Protein AF-A0A352VCU9-F1 (afdb_monomer)

pLDDT: mean 83.14, std 13.39, range [41.0, 98.19]

Structure (mmCIF, N/CA/C/O backbone):
data_AF-A0A352VCU9-F1
#
_entry.id   AF-A0A352VCU9-F1
#
loop_
_atom_site.group_PDB
_atom_site.id
_atom_site.type_symbol
_atom_site.label_atom_id
_atom_site.label_alt_id
_atom_site.label_comp_id
_atom_site.label_asym_id
_atom_site.label_entity_id
_atom_site.label_seq_id
_atom_site.pdbx_PDB_ins_code
_atom_site.Cartn_x
_atom_site.Cartn_y
_atom_site.Cartn_z
_atom_site.occupancy
_atom_site.B_iso_or_equiv
_atom_site.auth_seq_id
_atom_site.auth_comp_id
_atom_site.auth_asym_id
_atom_site.auth_atom_id
_atom_site.pdbx_PDB_model_num
ATOM 1 N N . MET A 1 1 ? -8.243 -6.524 34.674 1.00 55.81 1 MET A N 1
ATOM 2 C CA . MET A 1 1 ? -7.480 -7.770 34.405 1.00 55.81 1 MET A CA 1
ATOM 3 C C . MET A 1 1 ? -7.206 -8.045 32.919 1.00 55.81 1 MET A C 1
ATOM 5 O O . MET A 1 1 ? -6.049 -8.279 32.600 1.00 55.81 1 MET A O 1
ATOM 9 N N . LYS A 1 2 ? -8.180 -7.956 31.993 1.00 66.56 2 LYS A N 1
ATOM 10 C CA . LYS A 1 2 ? -7.959 -8.242 30.549 1.00 66.56 2 LYS A CA 1
ATOM 11 C C . LYS A 1 2 ? -6.906 -7.347 29.858 1.00 66.56 2 LYS A C 1
ATOM 13 O O . LYS A 1 2 ? -6.089 -7.846 29.098 1.00 66.56 2 LYS A O 1
ATOM 18 N N . ARG A 1 3 ? -6.870 -6.044 30.174 1.00 73.12 3 ARG A N 1
ATOM 19 C CA . ARG A 1 3 ? -5.892 -5.086 29.605 1.00 73.12 3 ARG A CA 1
ATOM 20 C C . ARG A 1 3 ? -4.450 -5.338 30.070 1.00 73.12 3 ARG A C 1
ATOM 22 O O . ARG A 1 3 ? -3.524 -5.171 29.290 1.00 73.12 3 ARG A O 1
ATOM 29 N N . LEU A 1 4 ? -4.278 -5.793 31.313 1.00 78.50 4 LEU A N 1
ATOM 30 C CA . LEU A 1 4 ? -2.970 -6.128 31.885 1.00 78.50 4 LEU A CA 1
ATOM 31 C C . LEU A 1 4 ? -2.395 -7.406 31.257 1.00 78.50 4 LEU A C 1
ATOM 33 O O . LEU A 1 4 ? -1.221 -7.441 30.923 1.00 78.50 4 LEU A O 1
ATOM 37 N N . HIS A 1 5 ? -3.232 -8.421 31.020 1.00 76.31 5 HIS A N 1
ATOM 38 C CA . HIS A 1 5 ? -2.809 -9.647 30.334 1.00 76.31 5 HIS A CA 1
ATOM 39 C C . HIS A 1 5 ? -2.426 -9.378 28.878 1.00 76.31 5 HIS A C 1
ATOM 41 O O . HIS A 1 5 ? -1.406 -9.880 28.424 1.00 76.31 5 HIS A O 1
ATOM 47 N N . LEU A 1 6 ? -3.190 -8.538 28.167 1.00 80.62 6 LEU A N 1
ATOM 48 C CA . LEU A 1 6 ? -2.839 -8.129 26.806 1.00 80.62 6 LEU A CA 1
ATOM 49 C C . LEU A 1 6 ? -1.490 -7.397 26.776 1.00 80.62 6 LEU A C 1
ATOM 51 O O . LEU A 1 6 ? -0.652 -7.715 25.942 1.00 80.62 6 LEU A O 1
ATOM 55 N N . ALA A 1 7 ? -1.257 -6.471 27.710 1.00 80.38 7 ALA A N 1
ATOM 56 C CA . ALA A 1 7 ? 0.013 -5.759 27.816 1.00 80.38 7 ALA A CA 1
ATOM 57 C C . ALA A 1 7 ? 1.183 -6.703 28.143 1.00 80.38 7 ALA A C 1
ATOM 59 O O . ALA A 1 7 ? 2.231 -6.597 27.521 1.00 80.38 7 ALA A O 1
ATOM 60 N N . ILE A 1 8 ? 1.001 -7.661 29.058 1.00 81.12 8 ILE A N 1
ATOM 61 C CA . ILE A 1 8 ? 2.032 -8.647 29.416 1.00 81.12 8 ILE A CA 1
ATOM 62 C C . ILE A 1 8 ? 2.327 -9.591 28.249 1.00 81.12 8 ILE A C 1
ATOM 64 O O . ILE A 1 8 ? 3.491 -9.858 27.985 1.00 81.12 8 ILE A O 1
ATOM 68 N N . VAL A 1 9 ? 1.311 -10.059 27.519 1.00 80.75 9 VAL A N 1
ATOM 69 C CA . VAL A 1 9 ? 1.507 -10.883 26.316 1.00 80.75 9 VAL A CA 1
ATOM 70 C C . VAL A 1 9 ? 2.216 -10.081 25.230 1.00 80.75 9 VAL A C 1
ATOM 72 O O . VAL A 1 9 ? 3.138 -10.600 24.616 1.00 80.75 9 VAL A O 1
ATOM 75 N N . LEU A 1 10 ? 1.855 -8.810 25.031 1.00 79.56 10 LEU A N 1
ATOM 76 C CA . LEU A 1 10 ? 2.520 -7.936 24.066 1.00 79.56 10 LEU A CA 1
ATOM 77 C C . LEU A 1 10 ? 3.987 -7.696 24.451 1.00 79.56 10 LEU A C 1
ATOM 79 O O . LEU A 1 10 ? 4.864 -7.811 23.607 1.00 79.56 10 LEU A O 1
ATOM 83 N N . ILE A 1 11 ? 4.266 -7.427 25.730 1.00 77.62 11 ILE A N 1
ATOM 84 C CA . ILE A 1 11 ? 5.624 -7.235 26.252 1.00 77.62 11 ILE A CA 1
ATOM 85 C C . ILE A 1 11 ? 6.418 -8.540 26.163 1.00 77.62 11 ILE A C 1
ATOM 87 O O . ILE A 1 11 ? 7.560 -8.511 25.723 1.00 77.62 11 ILE A O 1
ATOM 91 N N . ALA A 1 12 ? 5.835 -9.687 26.513 1.00 68.88 12 ALA A N 1
ATOM 92 C CA . ALA A 1 12 ? 6.475 -10.998 26.403 1.00 68.88 12 ALA A CA 1
ATOM 93 C C . ALA A 1 12 ? 6.765 -11.362 24.940 1.00 68.88 12 ALA A C 1
ATOM 95 O O . ALA A 1 12 ? 7.844 -11.853 24.633 1.00 68.88 12 ALA A O 1
ATOM 96 N N . PHE A 1 13 ? 5.846 -11.055 24.025 1.00 71.94 13 PHE A N 1
ATOM 97 C CA . PHE A 1 13 ? 6.037 -11.218 22.587 1.00 71.94 13 PHE A CA 1
ATOM 98 C C . PHE A 1 13 ? 7.177 -10.316 22.096 1.00 71.94 13 PHE A C 1
ATOM 100 O O . PHE A 1 13 ? 8.149 -10.809 21.536 1.00 71.94 13 PHE A O 1
ATOM 107 N N . ILE A 1 14 ? 7.132 -9.016 22.400 1.00 67.75 14 ILE A N 1
ATOM 108 C CA . ILE A 1 14 ? 8.188 -8.055 22.046 1.00 67.75 14 ILE A CA 1
ATOM 109 C C . ILE A 1 14 ? 9.539 -8.522 22.601 1.00 67.75 14 ILE A C 1
ATOM 111 O O . ILE A 1 14 ? 10.485 -8.684 21.844 1.00 67.75 14 ILE A O 1
ATOM 115 N N . THR A 1 15 ? 9.627 -8.839 23.891 1.00 61.56 15 THR A N 1
ATOM 116 C CA . THR A 1 15 ? 10.875 -9.286 24.534 1.00 61.56 15 THR A CA 1
ATOM 117 C C . THR A 1 15 ? 11.384 -10.629 23.998 1.00 61.56 15 THR A C 1
ATOM 119 O O . THR A 1 15 ? 12.590 -10.776 23.814 1.00 61.56 15 THR A O 1
ATOM 122 N N . PHE A 1 16 ? 10.510 -11.578 23.651 1.00 63.09 16 PHE A N 1
ATOM 123 C CA . PHE A 1 16 ? 10.910 -12.836 23.009 1.00 63.09 16 PHE A CA 1
ATOM 124 C C . PHE A 1 16 ? 11.514 -12.613 21.610 1.00 63.09 16 PHE A C 1
ATOM 126 O O . PHE A 1 16 ? 12.455 -13.308 21.228 1.00 63.09 16 PHE A O 1
ATOM 133 N N . PHE A 1 17 ? 11.038 -11.608 20.864 1.00 57.84 17 PHE A N 1
ATOM 134 C CA .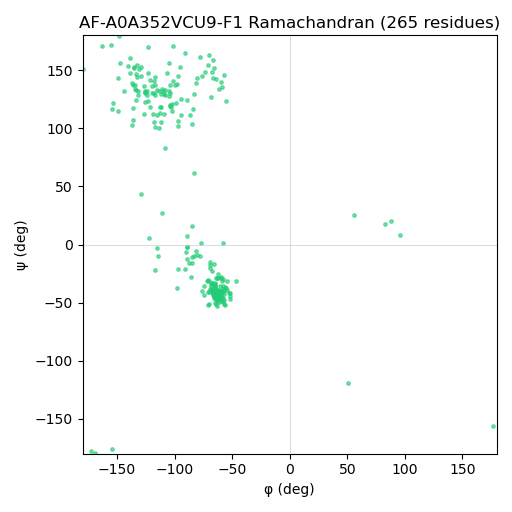 PHE A 1 17 ? 11.554 -11.275 19.530 1.00 57.84 17 PHE A CA 1
ATOM 135 C C . PHE A 1 17 ? 12.696 -10.238 19.526 1.00 57.84 17 PHE A C 1
ATOM 137 O O . PHE A 1 17 ? 13.470 -10.197 18.568 1.00 57.84 17 PHE A O 1
ATOM 144 N N . SER A 1 18 ? 12.847 -9.423 20.577 1.00 53.34 18 SER A N 1
ATOM 145 C CA . SER A 1 18 ? 13.767 -8.274 20.602 1.00 53.34 18 SER A CA 1
ATOM 146 C C . SER A 1 18 ? 15.225 -8.581 20.979 1.00 53.34 18 SER A C 1
ATOM 148 O O . SER A 1 18 ? 16.081 -7.742 20.711 1.00 53.34 18 SER A O 1
ATOM 150 N N . PHE A 1 19 ? 15.569 -9.739 21.561 1.00 53.47 19 PHE A N 1
ATOM 151 C CA . PHE A 1 19 ? 16.874 -9.894 22.244 1.00 53.47 19 PHE A CA 1
ATOM 152 C C . PHE A 1 19 ? 17.926 -10.815 21.611 1.00 53.47 19 PHE A C 1
ATOM 154 O O . PHE A 1 19 ? 18.849 -11.260 22.291 1.00 53.47 19 PHE A O 1
ATOM 161 N N . SER A 1 20 ? 17.920 -11.023 20.293 1.00 59.69 20 SER A N 1
ATOM 162 C CA . SER A 1 20 ? 19.175 -11.429 19.643 1.00 59.69 20 SER A CA 1
ATOM 163 C C . SER A 1 20 ? 19.391 -10.695 18.330 1.00 59.69 20 SER A C 1
ATOM 165 O O . SER A 1 20 ? 18.804 -11.058 17.306 1.00 59.69 20 SER A O 1
ATOM 167 N N . VAL A 1 21 ? 20.270 -9.688 18.360 1.00 63.28 21 VAL A N 1
ATOM 168 C CA . VAL A 1 21 ? 20.865 -9.125 17.145 1.00 63.28 21 VAL A CA 1
ATOM 169 C C . VAL A 1 21 ? 21.512 -10.286 16.382 1.00 63.28 21 VAL A C 1
ATOM 171 O O . VAL A 1 21 ? 22.322 -11.023 16.962 1.00 63.28 21 VAL A O 1
ATOM 174 N N . PRO A 1 22 ? 21.138 -10.517 15.116 1.00 64.25 22 PRO A N 1
ATOM 175 C CA . PRO A 1 22 ? 21.683 -11.626 14.355 1.00 64.25 22 PRO A CA 1
ATOM 176 C C . PRO A 1 22 ? 23.203 -11.468 14.215 1.00 64.25 22 PRO A C 1
ATOM 178 O O . PRO A 1 22 ? 23.717 -10.396 13.894 1.00 64.25 22 PRO A O 1
ATOM 181 N N . LYS A 1 23 ? 23.955 -12.550 14.463 1.00 68.06 23 LYS A N 1
ATOM 182 C CA . LYS A 1 23 ? 25.401 -12.574 14.181 1.00 68.06 23 LYS A CA 1
ATOM 183 C C . LYS A 1 23 ? 25.609 -12.255 12.694 1.00 68.06 23 LYS A C 1
ATOM 185 O O . LYS A 1 23 ? 24.836 -12.721 11.868 1.00 68.06 23 LYS A O 1
ATOM 190 N N . LYS A 1 24 ? 26.694 -11.562 12.327 1.00 66.81 24 LYS A N 1
ATOM 191 C CA . LYS A 1 24 ? 27.004 -11.124 10.942 1.00 66.81 24 LYS A CA 1
ATOM 192 C C . LYS A 1 24 ? 26.826 -12.203 9.853 1.00 66.81 24 LYS A C 1
ATOM 194 O O . LYS A 1 24 ? 26.483 -11.886 8.721 1.00 66.81 24 LYS A O 1
ATOM 199 N N . ASN A 1 25 ? 27.044 -13.479 10.183 1.00 75.06 25 ASN A N 1
ATOM 200 C CA . ASN A 1 25 ? 26.895 -14.601 9.246 1.00 75.06 25 ASN A CA 1
ATOM 201 C C . ASN A 1 25 ? 25.471 -15.174 9.165 1.00 75.06 25 ASN A C 1
ATOM 203 O O . ASN A 1 25 ? 25.179 -15.918 8.235 1.00 75.06 25 ASN A O 1
ATOM 207 N N . PHE A 1 26 ? 24.599 -14.865 10.124 1.00 80.00 26 PHE A N 1
ATOM 208 C CA . PHE A 1 26 ? 23.194 -15.271 10.105 1.00 80.00 26 PHE A CA 1
ATOM 209 C C . PHE A 1 26 ? 22.452 -14.577 8.960 1.00 80.00 26 PHE A C 1
ATOM 211 O O . PHE A 1 26 ? 21.736 -15.225 8.206 1.00 80.00 26 PHE A O 1
ATOM 218 N N . GLU A 1 27 ? 22.742 -13.292 8.757 1.00 82.69 27 GLU A N 1
ATOM 219 C CA . GLU A 1 27 ? 22.128 -12.469 7.716 1.00 82.69 27 GLU A CA 1
ATOM 220 C C . GLU A 1 27 ? 22.471 -12.884 6.288 1.00 82.69 27 GLU A C 1
ATOM 222 O O . GLU A 1 27 ? 21.782 -12.488 5.360 1.00 82.69 27 GLU A O 1
ATOM 227 N N . LYS A 1 28 ? 23.514 -13.685 6.071 1.00 84.81 28 LYS A N 1
ATOM 228 C CA . LYS A 1 28 ? 23.888 -14.148 4.726 1.00 84.81 28 LYS A CA 1
ATOM 229 C C . LYS A 1 28 ? 23.194 -15.448 4.316 1.00 84.81 28 LYS A C 1
ATOM 231 O O . LYS A 1 28 ? 23.258 -15.832 3.150 1.00 84.81 28 LYS A O 1
ATOM 236 N N . ARG A 1 29 ? 22.559 -16.139 5.264 1.00 88.75 29 ARG A N 1
ATOM 237 C CA . ARG A 1 29 ? 21.930 -17.441 5.026 1.00 88.75 29 ARG A CA 1
ATOM 238 C C . ARG A 1 29 ? 20.694 -17.300 4.147 1.00 88.75 29 ARG A C 1
ATOM 240 O O . ARG A 1 29 ? 20.166 -16.205 3.969 1.00 88.75 29 ARG A O 1
ATOM 247 N N . PHE A 1 30 ? 20.276 -18.427 3.589 1.00 94.12 30 PHE A N 1
ATOM 248 C CA . PHE A 1 30 ? 18.969 -18.542 2.967 1.00 94.12 30 PHE A CA 1
ATOM 249 C C . PHE A 1 30 ? 17.897 -18.459 4.054 1.00 94.12 30 PHE A C 1
ATOM 251 O O . PHE A 1 30 ? 17.981 -19.192 5.038 1.00 94.12 30 PHE A O 1
ATOM 258 N N . GLN A 1 31 ? 16.932 -17.565 3.878 1.00 94.19 31 GLN A N 1
ATOM 259 C CA . GLN A 1 31 ? 15.835 -17.355 4.814 1.00 94.19 31 GLN A CA 1
ATOM 260 C C . GLN A 1 31 ? 14.540 -17.200 4.030 1.00 94.19 31 GLN A C 1
ATOM 262 O O . GLN A 1 31 ? 14.504 -16.502 3.016 1.00 94.19 31 GLN A O 1
ATOM 267 N N . VAL A 1 32 ? 13.470 -17.805 4.531 1.00 96.44 32 VAL A N 1
ATOM 268 C CA . VAL A 1 32 ? 12.113 -17.622 4.010 1.00 96.44 32 VAL A CA 1
ATOM 269 C C . VAL A 1 32 ? 11.277 -17.048 5.131 1.00 96.44 32 VAL A C 1
ATOM 271 O O . VAL A 1 32 ? 11.314 -17.555 6.254 1.00 96.44 32 VAL A O 1
ATOM 274 N N . GLY A 1 33 ? 10.548 -15.984 4.833 1.00 95.12 33 GLY A N 1
ATOM 275 C CA . GLY A 1 33 ? 9.668 -15.337 5.777 1.00 95.12 33 GLY A CA 1
ATOM 276 C C . GLY A 1 33 ? 8.283 -15.081 5.216 1.00 95.12 33 GLY A C 1
ATOM 277 O O . GLY A 1 33 ? 8.096 -14.916 4.012 1.00 95.12 33 GLY A O 1
ATOM 278 N N . PHE A 1 34 ? 7.317 -15.066 6.121 1.00 96.88 34 PHE A N 1
ATOM 279 C CA . PHE A 1 34 ? 5.928 -14.739 5.852 1.00 96.88 34 PHE A CA 1
ATOM 280 C C . PHE A 1 34 ? 5.552 -13.489 6.638 1.00 96.88 34 PHE A C 1
ATOM 282 O O . PHE A 1 34 ? 5.936 -13.329 7.798 1.00 96.88 34 PHE A O 1
ATOM 289 N N . GLY A 1 35 ? 4.828 -12.585 6.002 1.00 94.50 35 GLY A N 1
ATOM 290 C CA . GLY A 1 35 ? 4.641 -11.237 6.490 1.00 94.50 35 GLY A CA 1
ATOM 291 C C . GLY A 1 35 ? 3.359 -10.586 6.012 1.00 94.50 35 GLY A C 1
ATOM 292 O O . GLY A 1 35 ? 2.530 -11.195 5.336 1.00 94.50 35 GLY A O 1
ATOM 293 N N . ALA A 1 36 ? 3.219 -9.321 6.378 1.00 94.56 36 ALA A N 1
ATOM 294 C CA . ALA A 1 36 ? 2.114 -8.473 5.978 1.00 94.56 36 ALA A CA 1
ATOM 295 C C . ALA A 1 36 ? 2.620 -7.073 5.623 1.00 94.56 36 ALA A C 1
ATOM 297 O O . ALA A 1 36 ? 3.583 -6.571 6.217 1.00 94.56 36 ALA A O 1
ATOM 298 N N . LEU A 1 37 ? 1.938 -6.438 4.672 1.00 93.69 37 LEU A N 1
ATOM 299 C CA . LEU A 1 37 ? 2.182 -5.054 4.284 1.00 93.69 37 LEU A CA 1
ATOM 300 C C . LEU A 1 37 ? 0.999 -4.188 4.716 1.00 93.69 37 LEU A C 1
ATOM 302 O O . LEU A 1 37 ? -0.162 -4.521 4.484 1.00 93.69 37 LEU A O 1
ATOM 306 N N . ILE A 1 38 ? 1.302 -3.043 5.318 1.00 91.38 38 ILE A N 1
ATOM 307 C CA . ILE A 1 38 ? 0.312 -2.026 5.671 1.00 91.38 38 ILE A CA 1
ATOM 308 C C . ILE A 1 38 ? 0.678 -0.756 4.916 1.00 91.38 38 ILE A C 1
ATOM 310 O O . ILE A 1 38 ? 1.713 -0.155 5.186 1.00 91.38 38 ILE A O 1
ATOM 314 N N . SER A 1 39 ? -0.146 -0.354 3.955 1.00 89.50 39 SER A N 1
ATOM 315 C CA . SER A 1 39 ? 0.097 0.830 3.127 1.00 89.50 39 SER A CA 1
ATOM 316 C C . SER A 1 39 ? -0.536 2.095 3.729 1.00 89.50 39 SER A C 1
ATOM 318 O O . SER A 1 39 ? -1.399 2.027 4.605 1.00 89.50 39 SER A O 1
ATOM 320 N N . THR A 1 40 ? -0.137 3.277 3.254 1.00 84.31 40 THR A N 1
ATOM 321 C CA . THR A 1 40 ? -0.719 4.561 3.682 1.00 84.31 40 THR A CA 1
ATOM 322 C C . THR A 1 40 ? -2.228 4.614 3.446 1.00 84.31 40 THR A C 1
ATOM 324 O O . THR A 1 40 ? -2.927 5.036 4.364 1.00 84.31 40 THR A O 1
ATOM 327 N N . PRO A 1 41 ? -2.766 4.139 2.298 1.00 80.19 41 PRO A N 1
ATOM 328 C CA . PRO A 1 41 ? -4.209 3.998 2.115 1.00 80.19 41 PRO A CA 1
ATOM 329 C C . PRO A 1 41 ? -4.891 3.210 3.240 1.00 80.19 41 PRO A C 1
ATOM 331 O O . PRO A 1 41 ? -5.919 3.649 3.744 1.00 80.19 41 PRO A O 1
ATOM 334 N N . ASN A 1 42 ? -4.289 2.115 3.722 1.00 83.44 42 ASN A N 1
ATOM 335 C CA . ASN A 1 42 ? -4.845 1.356 4.849 1.00 83.44 42 ASN A CA 1
ATOM 336 C C . ASN A 1 42 ? -4.868 2.168 6.141 1.00 83.44 42 ASN A C 1
ATOM 338 O O . ASN A 1 42 ? -5.850 2.121 6.876 1.00 83.44 42 ASN A O 1
ATOM 342 N N . ILE A 1 43 ? -3.795 2.911 6.421 1.00 82.69 43 ILE A N 1
ATOM 343 C CA . ILE A 1 43 ? -3.688 3.745 7.625 1.00 82.69 43 ILE A CA 1
ATOM 344 C C . ILE A 1 43 ? -4.713 4.885 7.572 1.00 82.69 43 ILE A C 1
ATOM 346 O O . ILE A 1 43 ? -5.415 5.126 8.554 1.00 82.69 43 ILE A O 1
ATOM 350 N N . PHE A 1 44 ? -4.850 5.548 6.421 1.00 82.75 44 PHE A N 1
ATOM 351 C CA . PHE A 1 44 ? -5.848 6.597 6.220 1.00 82.75 44 PHE A CA 1
ATOM 352 C C . PHE A 1 44 ? -7.276 6.060 6.324 1.00 82.75 44 PHE A C 1
ATOM 354 O O . PHE A 1 44 ? -8.097 6.654 7.021 1.00 82.75 44 PHE A O 1
ATOM 361 N N . ASN A 1 45 ? -7.569 4.911 5.712 1.00 81.06 45 ASN A N 1
ATOM 362 C CA . ASN A 1 45 ? -8.894 4.298 5.790 1.00 81.06 45 ASN A CA 1
ATOM 363 C C . ASN A 1 45 ? -9.220 3.834 7.209 1.00 81.06 45 ASN A C 1
ATOM 365 O O . ASN A 1 45 ? -10.342 4.025 7.671 1.00 81.06 45 ASN A O 1
ATOM 369 N N . LEU A 1 46 ? -8.243 3.306 7.947 1.00 84.38 46 LEU A N 1
ATOM 370 C CA . LEU A 1 46 ? -8.412 2.983 9.360 1.00 84.38 46 LEU A CA 1
ATOM 371 C C . LEU A 1 46 ? -8.744 4.238 10.188 1.00 84.38 46 LEU A C 1
ATOM 373 O O . LEU A 1 46 ? -9.687 4.218 10.978 1.00 84.38 46 LEU A O 1
ATOM 377 N N . ALA A 1 47 ? -8.026 5.346 9.976 1.00 85.00 47 ALA A N 1
ATOM 378 C CA . ALA A 1 47 ? -8.300 6.615 10.652 1.00 85.00 47 ALA A CA 1
ATOM 379 C C . ALA A 1 47 ? -9.696 7.172 10.313 1.00 85.00 47 ALA A C 1
ATOM 381 O O . ALA A 1 47 ? -10.424 7.608 11.208 1.00 85.00 47 ALA A O 1
ATOM 382 N N . ASN A 1 48 ? -10.101 7.110 9.043 1.00 83.62 48 ASN A N 1
ATOM 383 C CA . ASN A 1 48 ? -11.435 7.520 8.605 1.00 83.62 48 ASN A CA 1
ATOM 384 C C . ASN A 1 48 ? -12.528 6.634 9.218 1.00 83.62 48 ASN A C 1
ATOM 386 O O . ASN A 1 48 ? -13.532 7.150 9.701 1.00 83.62 48 ASN A O 1
ATOM 390 N N . ASN A 1 49 ? -12.310 5.321 9.308 1.00 84.69 49 ASN A N 1
ATOM 391 C CA . ASN A 1 49 ? -13.240 4.408 9.970 1.00 84.69 49 ASN A CA 1
ATOM 392 C C . ASN A 1 49 ? -13.399 4.712 11.467 1.00 84.69 49 ASN A C 1
ATOM 394 O O . ASN A 1 49 ? -14.520 4.682 11.973 1.00 84.69 49 ASN A O 1
ATOM 398 N N . PHE A 1 50 ? -12.323 5.074 12.175 1.00 86.25 50 PHE A N 1
ATOM 399 C CA . PHE A 1 50 ? -12.422 5.516 13.572 1.00 86.25 50 PHE A CA 1
ATOM 400 C C . PHE A 1 50 ? -13.231 6.807 13.726 1.00 86.25 50 PHE A C 1
ATOM 402 O O . PHE A 1 50 ? -14.059 6.910 14.631 1.00 86.25 50 PHE A O 1
ATOM 409 N N . ARG A 1 51 ? -13.037 7.781 12.829 1.00 85.38 51 ARG A N 1
ATOM 410 C CA . ARG A 1 51 ? -13.834 9.018 12.814 1.00 85.38 51 ARG A CA 1
ATOM 411 C C . ARG A 1 51 ? -15.309 8.729 12.534 1.00 85.38 51 ARG A C 1
ATOM 413 O O . ARG A 1 51 ? -16.173 9.314 13.185 1.00 85.38 51 ARG A O 1
ATOM 420 N N . MET A 1 52 ? -15.591 7.796 11.622 1.00 83.38 52 MET A N 1
ATOM 421 C CA . MET A 1 52 ? -16.951 7.392 11.268 1.00 83.38 52 MET A CA 1
ATOM 422 C C . MET A 1 52 ? -17.648 6.692 12.438 1.00 83.38 52 MET A C 1
ATOM 424 O O . MET A 1 52 ? -18.797 7.002 12.741 1.00 83.38 52 MET A O 1
ATOM 428 N N . ALA A 1 53 ? -16.932 5.811 13.142 1.00 86.62 53 ALA A N 1
ATOM 429 C CA . ALA A 1 53 ? -17.418 5.191 14.370 1.00 86.62 53 ALA A CA 1
ATOM 430 C C . ALA A 1 53 ? -17.741 6.241 15.443 1.00 86.62 53 ALA A C 1
ATOM 432 O O . ALA A 1 53 ? -18.821 6.201 16.023 1.00 86.62 53 ALA A O 1
ATOM 433 N N . GLY A 1 54 ? -16.861 7.232 15.633 1.00 84.94 54 GLY A N 1
ATOM 434 C CA . GLY A 1 54 ? -17.112 8.341 16.554 1.00 84.94 54 GLY A CA 1
ATOM 435 C C . GLY A 1 54 ? -18.360 9.156 16.193 1.00 84.94 54 GLY A C 1
ATOM 436 O O . GLY A 1 54 ? -19.136 9.496 17.078 1.00 84.94 54 GLY A O 1
ATOM 437 N N . ALA A 1 55 ? -18.594 9.429 14.905 1.00 83.88 55 ALA A N 1
ATOM 438 C CA . ALA A 1 55 ? -19.791 10.145 14.456 1.00 83.88 55 ALA A CA 1
ATOM 439 C C . ALA A 1 55 ? -21.084 9.347 14.714 1.00 83.88 55 ALA A C 1
ATOM 441 O O . ALA A 1 55 ? -22.095 9.914 15.131 1.00 83.88 55 ALA A O 1
ATOM 442 N N . VAL A 1 56 ? -21.048 8.024 14.522 1.00 85.69 56 VAL A N 1
ATOM 443 C CA . VAL A 1 56 ? -22.173 7.128 14.838 1.00 85.69 56 VAL A CA 1
ATOM 444 C C . VAL A 1 56 ? -22.414 7.025 16.344 1.00 85.69 56 VAL A C 1
ATOM 446 O O . VAL A 1 56 ? -23.565 7.005 16.781 1.00 85.69 56 VAL A O 1
ATOM 449 N N . ASP A 1 57 ? -21.366 6.996 17.163 1.00 85.81 57 ASP A N 1
ATOM 450 C CA . ASP A 1 57 ? -21.522 7.023 18.618 1.00 85.81 57 ASP A CA 1
ATOM 451 C C . ASP A 1 57 ? -22.162 8.345 19.078 1.00 85.81 57 ASP A C 1
ATOM 453 O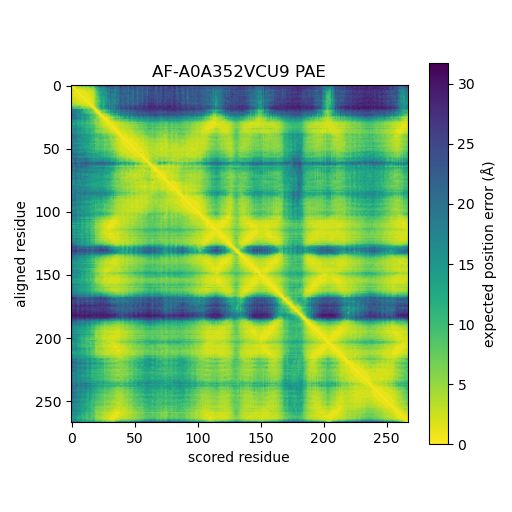 O . ASP A 1 57 ? -23.109 8.315 19.864 1.00 85.81 57 ASP A O 1
ATOM 457 N N . SER A 1 58 ? -21.748 9.491 18.516 1.00 83.44 58 SER A N 1
ATOM 458 C CA . SER A 1 58 ? -22.384 10.795 18.770 1.00 83.44 58 SER A CA 1
ATOM 459 C C . SER A 1 58 ? -23.860 10.827 18.358 1.00 83.44 58 SER A C 1
ATOM 461 O O . SER A 1 58 ? -24.687 11.437 19.038 1.00 83.44 58 SER A O 1
ATOM 463 N N . LEU A 1 59 ? -24.231 10.150 17.274 1.00 82.94 59 LEU A N 1
ATOM 464 C CA . LEU A 1 59 ? -25.631 10.014 16.875 1.00 82.94 59 LEU A CA 1
ATOM 465 C C . LEU A 1 59 ? -26.445 9.242 17.927 1.00 82.94 59 LEU A C 1
ATOM 467 O O . LEU A 1 59 ? -27.538 9.665 18.300 1.00 82.94 59 LEU A O 1
ATOM 471 N N . ASN A 1 60 ? -25.890 8.154 18.468 1.00 81.38 60 ASN A N 1
ATOM 472 C CA . ASN A 1 60 ? -26.542 7.353 19.508 1.00 81.38 60 ASN A CA 1
ATOM 473 C C . ASN A 1 60 ? -26.645 8.080 20.863 1.00 81.38 60 ASN A C 1
ATOM 475 O O . ASN A 1 60 ? -27.472 7.702 21.691 1.00 81.38 60 ASN A O 1
ATOM 479 N N . THR A 1 61 ? -25.861 9.141 21.091 1.00 83.38 61 THR A N 1
ATOM 480 C CA . THR A 1 61 ? -26.001 10.024 22.263 1.00 83.38 61 THR A CA 1
ATOM 481 C C . THR A 1 61 ? -26.969 11.193 22.039 1.00 83.38 61 THR A C 1
ATOM 483 O O . THR A 1 61 ? -27.076 12.060 22.901 1.00 83.38 61 THR A O 1
ATOM 486 N N . GLY A 1 62 ? -27.684 11.229 20.907 1.00 73.12 62 GLY A N 1
ATOM 487 C CA . GLY A 1 62 ? -28.689 12.255 20.599 1.00 73.12 62 GLY A CA 1
ATOM 488 C C . GLY A 1 62 ? -28.116 13.555 20.027 1.00 73.12 62 GLY A C 1
ATOM 489 O O . GLY A 1 62 ? -28.789 14.584 20.042 1.00 73.12 62 GLY A O 1
ATOM 490 N N . THR A 1 63 ? -26.878 13.531 19.534 1.00 78.75 63 THR A N 1
ATOM 491 C CA . THR A 1 63 ? -26.206 14.722 18.999 1.00 78.75 63 THR A CA 1
ATOM 492 C C . THR A 1 63 ? -26.648 14.996 17.552 1.00 78.75 63 THR A C 1
ATOM 494 O O . THR A 1 63 ? -26.785 14.064 16.760 1.00 78.75 63 THR A O 1
ATOM 497 N N . SER A 1 64 ? -26.871 16.264 17.182 1.00 84.81 64 SER A N 1
ATOM 498 C CA . SER A 1 64 ? -27.176 16.659 15.798 1.00 84.81 64 SER A CA 1
ATOM 499 C C . SER A 1 64 ? -25.919 16.693 14.920 1.00 84.81 64 SER A C 1
ATOM 501 O O . SER A 1 64 ? -24.799 16.798 15.422 1.00 84.81 64 SER A O 1
ATOM 503 N N . TYR A 1 65 ? -26.106 16.655 13.596 1.00 84.75 65 TYR A N 1
ATOM 504 C CA . TYR A 1 65 ? -25.011 16.752 12.623 1.00 84.75 65 TYR A CA 1
ATOM 505 C C . TYR A 1 65 ? -24.152 18.012 12.821 1.00 84.75 65 TYR A C 1
ATOM 507 O O . TYR A 1 65 ? -22.928 17.962 12.705 1.00 84.75 65 TYR A O 1
ATOM 515 N N . ASP A 1 66 ? -24.773 19.136 13.185 1.00 86.50 66 ASP A N 1
ATOM 516 C CA . ASP A 1 66 ? -24.077 20.411 13.386 1.00 86.50 66 ASP A CA 1
ATOM 517 C C . ASP A 1 66 ? -23.042 20.364 14.510 1.00 86.50 66 ASP A C 1
ATOM 519 O O . ASP A 1 66 ? -22.050 21.091 14.455 1.00 86.50 66 ASP A O 1
ATOM 523 N N . ASN A 1 67 ? -23.223 19.456 15.464 1.00 85.00 67 ASN A N 1
ATOM 524 C CA . ASN A 1 67 ? -22.338 19.277 16.607 1.00 85.00 67 ASN A CA 1
ATOM 525 C C . ASN A 1 67 ? -21.190 18.289 16.335 1.00 85.00 67 ASN A C 1
ATOM 527 O O . ASN A 1 67 ? -20.358 18.074 17.215 1.00 85.00 67 ASN A O 1
ATOM 531 N N . LEU A 1 68 ? -21.132 17.679 15.144 1.00 85.25 68 LEU A N 1
ATOM 532 C CA . LEU A 1 68 ? -19.983 16.875 14.732 1.00 85.25 68 LEU A CA 1
ATOM 533 C C . LEU A 1 68 ? -18.745 17.755 14.538 1.00 85.25 68 LEU A C 1
ATOM 535 O O . LEU A 1 68 ? -18.841 18.907 14.098 1.00 85.25 68 LEU A O 1
ATOM 539 N N . THR A 1 69 ? -17.569 17.192 14.808 1.00 86.62 69 THR A N 1
ATOM 540 C CA . THR A 1 69 ? -16.304 17.889 14.556 1.00 86.62 69 THR A CA 1
ATOM 541 C C . THR A 1 69 ? -16.079 18.083 13.055 1.00 86.62 69 THR A C 1
ATOM 543 O O . THR A 1 69 ? -16.637 17.364 12.218 1.00 86.62 69 THR A O 1
ATOM 546 N N . THR A 1 70 ? -15.230 19.044 12.690 1.00 87.00 70 THR A N 1
ATOM 547 C CA . THR A 1 70 ? -14.871 19.316 11.289 1.00 87.00 70 THR A CA 1
ATOM 548 C C . THR A 1 70 ? -14.354 18.061 10.582 1.00 87.00 70 THR A C 1
ATOM 550 O O . THR A 1 70 ? -14.707 17.795 9.436 1.00 87.00 70 THR A O 1
ATOM 553 N N . GLU A 1 71 ? -13.573 17.236 11.279 1.00 82.31 71 GLU A N 1
ATOM 554 C CA . GLU A 1 71 ? -13.001 15.997 10.749 1.00 82.31 71 GLU A CA 1
ATOM 555 C C . GLU A 1 71 ? -14.056 14.912 10.518 1.00 82.31 71 GLU A C 1
ATOM 557 O O . GLU A 1 71 ? -13.900 14.098 9.611 1.00 82.31 71 GLU A O 1
ATOM 562 N N . GLN A 1 72 ? -15.120 14.884 11.325 1.00 82.00 72 GLN A N 1
ATOM 563 C CA . GLN A 1 72 ? -16.244 13.962 11.148 1.00 82.00 72 GLN A CA 1
ATOM 564 C C . GLN A 1 72 ? -17.125 14.393 9.971 1.00 82.00 72 GLN A C 1
ATOM 566 O O . GLN A 1 72 ? -17.479 13.564 9.137 1.00 82.00 72 GLN A O 1
ATOM 571 N N . LYS A 1 73 ? -17.410 15.694 9.850 1.00 83.38 73 LYS A N 1
ATOM 572 C CA . LYS A 1 73 ? -18.155 16.258 8.710 1.00 83.38 73 LYS A CA 1
ATOM 573 C C . LYS A 1 73 ? -17.412 16.091 7.382 1.00 83.38 73 LYS A C 1
ATOM 575 O O . LYS A 1 73 ? -18.040 15.957 6.339 1.00 83.38 73 LYS A O 1
ATOM 580 N N . ALA A 1 74 ? -16.078 16.054 7.409 1.00 81.00 74 ALA A N 1
ATOM 581 C CA . ALA A 1 74 ? -15.262 15.835 6.215 1.00 81.00 74 ALA A CA 1
ATOM 582 C C . ALA A 1 74 ? -15.403 14.424 5.614 1.00 81.00 74 ALA A C 1
ATOM 584 O O . ALA A 1 74 ? -15.105 14.236 4.438 1.00 81.00 74 ALA A O 1
ATOM 585 N N . ILE A 1 75 ? -15.831 13.432 6.402 1.00 77.19 75 ILE A N 1
ATOM 586 C CA . ILE A 1 75 ? -15.943 12.030 5.960 1.00 77.19 75 ILE A CA 1
ATOM 587 C C . ILE A 1 75 ? -17.383 11.508 5.917 1.00 77.19 75 ILE A C 1
ATOM 589 O O . ILE A 1 75 ? -17.616 10.403 5.435 1.00 77.19 75 ILE A O 1
ATOM 593 N N . MET A 1 76 ? -18.340 12.262 6.455 1.00 81.62 76 MET A N 1
ATOM 594 C CA . MET A 1 76 ? -19.742 11.874 6.529 1.00 81.62 76 MET A CA 1
ATOM 595 C C . MET A 1 76 ? -20.603 13.064 6.136 1.00 81.62 76 MET A C 1
ATOM 597 O O . MET A 1 76 ? -20.599 14.083 6.820 1.00 81.62 76 MET A O 1
ATOM 601 N N . SER A 1 77 ? -21.355 12.921 5.045 1.00 84.00 77 SER A N 1
ATOM 602 C CA . SER A 1 77 ? -22.293 13.955 4.619 1.00 84.00 77 SER A CA 1
ATOM 603 C C . SER A 1 77 ? -23.489 14.037 5.572 1.00 84.00 77 SER A C 1
ATOM 605 O O . SER A 1 77 ? -23.878 13.040 6.187 1.00 84.00 77 SER A O 1
ATOM 607 N N . GLU A 1 78 ? -24.139 15.200 5.643 1.00 84.62 78 GLU A N 1
ATOM 608 C CA . GLU A 1 78 ? -25.386 15.361 6.407 1.00 84.62 78 GLU A CA 1
ATOM 609 C C . GLU A 1 78 ? -26.461 14.365 5.943 1.00 84.62 78 GLU A C 1
ATOM 611 O O . GLU A 1 78 ? -27.217 13.816 6.747 1.00 84.62 78 GLU A O 1
ATOM 616 N N . SER A 1 79 ? -26.506 14.090 4.637 1.00 84.44 79 SER A N 1
ATOM 617 C CA . SER A 1 79 ? -27.456 13.141 4.061 1.00 84.44 79 SER A CA 1
ATOM 618 C C . SER A 1 79 ? -27.220 11.714 4.560 1.00 84.44 79 SER A C 1
ATOM 620 O O . SER A 1 79 ? -28.175 11.019 4.906 1.00 84.44 79 SER A O 1
ATOM 622 N N . ASP A 1 80 ? -25.960 11.287 4.659 1.00 83.06 80 ASP A N 1
ATOM 623 C CA . ASP A 1 80 ? -25.614 9.946 5.129 1.00 83.06 80 ASP A CA 1
ATOM 624 C C . ASP A 1 80 ? -25.790 9.835 6.640 1.00 83.06 80 ASP A C 1
ATOM 626 O O . ASP A 1 80 ? -26.308 8.828 7.121 1.00 83.06 80 ASP A O 1
ATOM 630 N N . PHE A 1 81 ? -25.485 10.905 7.379 1.00 84.25 81 PHE A N 1
ATOM 631 C CA . PHE A 1 81 ? -25.778 11.001 8.806 1.00 84.25 81 PHE A CA 1
ATOM 632 C C . PHE A 1 81 ? -27.276 10.798 9.089 1.00 84.25 81 PHE A C 1
ATOM 634 O O . PHE A 1 81 ? -27.646 9.965 9.917 1.00 84.25 81 PHE A O 1
ATOM 641 N N . LYS A 1 82 ? -28.159 11.483 8.348 1.00 84.75 82 LYS A N 1
ATOM 642 C CA . LYS A 1 82 ? -29.620 11.326 8.482 1.00 84.75 82 LYS A CA 1
ATOM 643 C C . LYS A 1 82 ? -30.106 9.929 8.089 1.00 84.75 82 LYS A C 1
ATOM 645 O O . LYS A 1 82 ? -30.996 9.390 8.742 1.00 84.75 82 LYS A O 1
ATOM 650 N N . LYS A 1 83 ? -29.524 9.306 7.056 1.00 85.19 83 LYS A N 1
ATOM 651 C CA . LYS A 1 83 ? -29.846 7.909 6.701 1.00 85.19 83 LYS A CA 1
ATOM 652 C C . LYS A 1 83 ? -29.494 6.958 7.843 1.00 85.19 83 LYS A C 1
ATOM 654 O O . LYS A 1 83 ? -30.307 6.103 8.179 1.00 85.19 83 LYS A O 1
ATOM 659 N N . LEU A 1 84 ? -28.321 7.129 8.457 1.00 84.62 84 LEU A N 1
ATOM 660 C CA . LEU A 1 84 ? -27.885 6.323 9.599 1.00 84.62 84 LEU A CA 1
ATOM 661 C C . LEU A 1 84 ? -28.768 6.544 10.835 1.00 84.62 84 LEU A C 1
ATOM 663 O O . LEU A 1 84 ? -29.013 5.591 11.574 1.00 84.62 84 LEU A O 1
ATOM 667 N N . GLN A 1 85 ? -29.296 7.758 11.023 1.00 84.38 85 GLN A N 1
ATOM 668 C CA . GLN A 1 85 ? -30.197 8.096 12.131 1.00 84.38 85 GLN A CA 1
ATOM 669 C C . GLN A 1 85 ? -31.462 7.239 12.163 1.00 84.38 85 GLN A C 1
ATOM 671 O O . GLN A 1 85 ? -31.928 6.868 13.236 1.00 84.38 85 GLN A O 1
ATOM 676 N N . ASN A 1 86 ? -31.987 6.890 10.990 1.00 84.50 86 ASN A N 1
ATOM 677 C CA . ASN A 1 86 ? -33.201 6.086 10.861 1.00 84.50 86 ASN A CA 1
ATOM 678 C C . ASN A 1 86 ? -32.953 4.576 11.028 1.00 84.50 86 ASN A C 1
ATOM 680 O O . ASN A 1 86 ? -33.902 3.793 11.014 1.00 84.50 86 ASN A O 1
ATOM 684 N N . LEU A 1 87 ? -31.695 4.145 11.161 1.00 86.56 87 LEU A N 1
ATOM 685 C CA . LEU A 1 87 ? -31.328 2.740 11.332 1.00 86.56 87 LEU A CA 1
ATOM 686 C C . LEU A 1 87 ? -31.159 2.387 12.809 1.00 86.56 87 LEU A C 1
ATOM 688 O O . LEU A 1 87 ? -30.761 3.215 13.624 1.00 86.56 87 LEU A O 1
ATOM 692 N N . SER A 1 88 ? -31.382 1.117 13.152 1.00 87.38 88 SER A N 1
ATOM 693 C CA . SER A 1 88 ? -31.050 0.632 14.493 1.00 87.38 88 SER A CA 1
ATOM 694 C C . SER A 1 88 ? -29.534 0.658 14.726 1.00 87.38 88 SER A C 1
ATOM 696 O O . SER A 1 88 ? -28.740 0.470 13.799 1.00 87.38 88 SER A O 1
ATOM 698 N N . THR A 1 89 ? -29.110 0.805 15.984 1.00 87.00 89 THR A N 1
ATOM 699 C CA . THR A 1 89 ? -27.688 0.812 16.370 1.00 87.00 89 THR A CA 1
ATOM 700 C C . THR A 1 89 ? -26.931 -0.432 15.882 1.00 87.00 89 THR A C 1
ATOM 702 O O . THR A 1 89 ? -25.743 -0.360 15.571 1.00 87.00 89 THR A O 1
ATOM 705 N N . ALA A 1 90 ? -27.604 -1.584 15.780 1.00 86.62 90 ALA A N 1
ATOM 706 C CA . ALA A 1 90 ? -27.005 -2.807 15.246 1.00 86.62 90 ALA A CA 1
ATOM 707 C C . ALA A 1 90 ? -26.659 -2.672 13.754 1.00 86.62 90 ALA A C 1
ATOM 709 O O . ALA A 1 90 ? -25.551 -3.027 13.353 1.00 86.62 90 ALA A O 1
ATOM 710 N N . TYR A 1 91 ? -27.561 -2.102 12.949 1.00 86.00 91 TYR A N 1
ATOM 711 C CA . TYR A 1 91 ? -27.307 -1.845 11.530 1.00 86.00 91 TYR A CA 1
ATOM 712 C C . TYR A 1 91 ? -26.231 -0.781 11.322 1.00 86.00 91 TYR A C 1
ATOM 714 O O . TYR A 1 91 ? -25.360 -0.962 10.477 1.00 86.00 91 TYR A O 1
ATOM 722 N N . GLN A 1 92 ? -26.223 0.283 12.129 1.00 86.00 92 GLN A N 1
ATOM 723 C CA . GLN A 1 92 ? -25.173 1.306 12.070 1.00 86.00 92 GLN A CA 1
ATOM 724 C C . GLN A 1 92 ? -23.779 0.699 12.303 1.00 86.00 92 GLN A C 1
ATOM 726 O O . GLN A 1 92 ? -22.850 0.938 11.532 1.00 86.00 92 GLN A O 1
ATOM 731 N N . LYS A 1 93 ? -23.641 -0.155 13.328 1.00 85.62 93 LYS A N 1
ATOM 732 C CA . LYS A 1 93 ? -22.389 -0.876 13.609 1.00 85.62 93 LYS A CA 1
ATOM 733 C C . LYS A 1 93 ? -22.019 -1.844 12.490 1.00 85.62 93 LYS A C 1
ATOM 735 O O . LYS A 1 93 ? -20.850 -1.909 12.116 1.00 85.62 93 LYS A O 1
ATOM 740 N N . ALA A 1 94 ? -22.995 -2.566 11.942 1.00 84.56 94 ALA A N 1
ATOM 741 C CA . ALA A 1 94 ? -22.767 -3.468 10.818 1.00 84.56 94 ALA A CA 1
ATOM 742 C C . ALA A 1 94 ? -22.238 -2.721 9.582 1.00 84.56 94 ALA A C 1
ATOM 744 O O . ALA A 1 94 ? -21.308 -3.207 8.948 1.00 84.56 94 ALA A O 1
ATOM 745 N N . ILE A 1 95 ? -22.757 -1.524 9.286 1.00 83.31 95 ILE A N 1
ATOM 746 C CA . ILE A 1 95 ? -22.285 -0.679 8.177 1.00 83.31 95 ILE A CA 1
ATOM 747 C C . ILE A 1 95 ? -20.832 -0.242 8.390 1.00 83.31 95 ILE A C 1
ATOM 749 O O . ILE A 1 95 ? -20.028 -0.346 7.467 1.00 83.31 95 ILE A O 1
ATOM 753 N N . ILE A 1 96 ? -20.458 0.193 9.600 1.00 83.56 96 ILE A N 1
ATOM 754 C CA . ILE A 1 96 ? -19.064 0.567 9.898 1.00 83.56 96 ILE A CA 1
ATOM 755 C C . ILE A 1 96 ? -18.131 -0.633 9.722 1.00 83.56 96 ILE A C 1
ATOM 757 O O . ILE A 1 96 ? -17.087 -0.517 9.084 1.00 83.56 96 ILE A O 1
ATOM 761 N N . ILE A 1 97 ? -18.507 -1.792 10.269 1.00 83.50 97 ILE A N 1
ATOM 762 C CA . ILE A 1 97 ? -17.716 -3.021 10.150 1.00 83.50 97 ILE A CA 1
ATOM 763 C C . ILE A 1 97 ? -17.575 -3.419 8.678 1.00 83.50 97 ILE A C 1
ATOM 765 O O . ILE A 1 97 ? -16.469 -3.715 8.231 1.00 83.50 97 ILE A O 1
ATOM 769 N N . ALA A 1 98 ? -18.665 -3.370 7.911 1.00 81.62 98 ALA A N 1
ATOM 770 C CA . ALA A 1 98 ? -18.636 -3.630 6.479 1.00 81.62 98 ALA A CA 1
ATOM 771 C C . ALA A 1 98 ? -17.698 -2.659 5.751 1.00 81.62 98 ALA A C 1
ATOM 773 O O . ALA A 1 98 ? -16.910 -3.107 4.929 1.00 81.62 98 ALA A O 1
ATOM 774 N N . ASN A 1 99 ? -17.703 -1.368 6.096 1.00 80.62 99 ASN A N 1
ATOM 775 C CA . ASN A 1 99 ? -16.803 -0.381 5.497 1.00 80.62 99 ASN A CA 1
ATOM 776 C C . ASN A 1 99 ? -15.323 -0.638 5.827 1.00 80.62 99 ASN A C 1
ATOM 778 O O . ASN A 1 99 ? -14.457 -0.441 4.977 1.00 80.62 99 ASN A O 1
ATOM 782 N N . ILE A 1 100 ? -15.026 -1.114 7.042 1.00 81.81 100 ILE A N 1
ATOM 783 C CA . ILE A 1 100 ? -13.673 -1.539 7.429 1.00 81.81 100 ILE A CA 1
ATOM 784 C C . ILE A 1 100 ? -13.216 -2.705 6.551 1.00 81.81 100 ILE A C 1
ATOM 786 O O . ILE A 1 100 ? -12.128 -2.646 5.983 1.00 81.81 100 ILE A O 1
ATOM 790 N N . PHE A 1 101 ? -14.047 -3.740 6.406 1.00 82.19 101 PHE A N 1
ATOM 791 C CA . PHE A 1 101 ? -13.703 -4.903 5.585 1.00 82.19 101 PHE A CA 1
ATOM 792 C C . PHE A 1 101 ? -13.645 -4.589 4.089 1.00 82.19 101 PHE A C 1
ATOM 794 O O . PHE A 1 101 ? -12.807 -5.128 3.376 1.00 82.19 101 PHE A O 1
ATOM 801 N N . ALA A 1 102 ? -14.516 -3.705 3.615 1.00 76.00 102 ALA A N 1
ATOM 802 C CA . ALA A 1 102 ? -14.587 -3.284 2.227 1.00 76.00 102 ALA A CA 1
ATOM 803 C C . ALA A 1 102 ? -13.378 -2.426 1.828 1.00 76.00 102 ALA A C 1
ATOM 805 O O . ALA A 1 102 ? -12.722 -2.710 0.828 1.00 76.00 102 ALA A O 1
ATOM 806 N N . GLY A 1 103 ? -13.077 -1.393 2.620 1.00 74.31 103 GLY A N 1
ATOM 807 C CA . GLY A 1 103 ? -12.162 -0.317 2.241 1.00 74.31 103 GLY A CA 1
ATOM 808 C C . GLY A 1 103 ? -10.686 -0.543 2.574 1.00 74.31 103 GLY A C 1
ATOM 809 O O . GLY A 1 103 ? -9.869 0.327 2.277 1.00 74.31 103 GLY A O 1
ATOM 810 N N . MET A 1 104 ? -10.310 -1.653 3.212 1.00 83.25 104 MET A N 1
ATOM 811 C CA . MET A 1 104 ? -8.910 -1.943 3.546 1.00 83.25 104 MET A CA 1
ATOM 812 C C . MET A 1 104 ? -8.264 -2.885 2.521 1.00 83.25 104 MET A C 1
ATOM 814 O O . MET A 1 104 ? -8.868 -3.864 2.092 1.00 83.25 104 MET A O 1
ATOM 818 N N . GLU A 1 105 ? -7.013 -2.606 2.145 1.00 85.88 105 GLU A N 1
ATOM 819 C CA . GLU A 1 105 ? -6.177 -3.509 1.345 1.00 85.88 105 GLU A CA 1
ATOM 820 C C . GLU A 1 105 ? -5.502 -4.522 2.284 1.00 85.88 105 GLU A C 1
ATOM 822 O O . GLU A 1 105 ? -4.696 -4.164 3.142 1.00 85.88 105 GLU A O 1
ATOM 827 N N . TYR A 1 106 ? -5.804 -5.803 2.129 1.00 88.69 106 TYR A N 1
ATOM 828 C CA . TYR A 1 106 ? -5.187 -6.889 2.882 1.00 88.69 106 TYR A CA 1
ATOM 829 C C . TYR A 1 106 ? -4.029 -7.457 2.079 1.00 88.69 106 TYR A C 1
ATOM 831 O O . TYR A 1 106 ? -4.253 -8.072 1.042 1.00 88.69 106 TYR A O 1
ATOM 839 N N . SER A 1 107 ? -2.799 -7.251 2.546 1.00 92.88 107 SER A N 1
ATOM 840 C CA . SER A 1 107 ? -1.603 -7.668 1.819 1.00 92.88 107 SER A CA 1
ATOM 841 C C . SER A 1 107 ? -0.760 -8.636 2.641 1.00 92.88 107 SER A C 1
ATOM 843 O O . SER A 1 107 ? -0.291 -8.298 3.732 1.00 92.88 107 SER A O 1
ATOM 845 N N . LEU A 1 108 ? -0.591 -9.847 2.113 1.00 95.81 108 LEU A N 1
ATOM 846 C CA . LEU A 1 108 ? 0.287 -10.887 2.638 1.00 95.81 108 LEU A CA 1
ATOM 847 C C . LEU A 1 108 ? 1.563 -10.930 1.806 1.00 95.81 108 LEU A C 1
ATOM 849 O O . LEU A 1 108 ? 1.515 -10.826 0.585 1.00 95.81 108 LEU A O 1
ATOM 853 N N . GLN A 1 109 ? 2.697 -11.126 2.463 1.00 96.62 109 GLN A N 1
ATOM 854 C CA . GLN A 1 109 ? 4.004 -11.128 1.821 1.00 96.62 109 GLN A CA 1
ATOM 855 C C . GLN A 1 109 ? 4.736 -12.436 2.108 1.00 96.62 109 GLN A C 1
ATOM 857 O O . GLN A 1 109 ? 4.922 -12.813 3.262 1.00 96.62 109 GLN A O 1
ATOM 862 N N . LEU A 1 110 ? 5.223 -13.093 1.062 1.00 97.62 110 LEU A N 1
ATOM 863 C CA . LEU A 1 110 ? 6.244 -14.129 1.158 1.00 97.62 110 LEU A CA 1
ATOM 864 C C . LEU A 1 110 ? 7.576 -13.520 0.723 1.00 97.62 110 LEU A C 1
ATOM 866 O O . LEU A 1 110 ? 7.718 -13.091 -0.416 1.00 97.62 110 LEU A O 1
ATOM 870 N N . ARG A 1 111 ? 8.564 -13.491 1.614 1.00 97.25 111 ARG A N 1
ATOM 871 C CA . ARG A 1 111 ? 9.881 -12.904 1.356 1.00 97.25 111 ARG A CA 1
ATOM 872 C C . ARG A 1 111 ? 10.963 -13.964 1.455 1.00 97.25 111 ARG A C 1
ATOM 874 O O . ARG A 1 111 ? 11.060 -14.656 2.462 1.00 97.25 111 ARG A O 1
ATOM 881 N N . THR A 1 112 ? 11.827 -14.038 0.453 1.00 97.12 112 THR A N 1
ATOM 882 C CA . THR A 1 112 ? 13.025 -14.880 0.485 1.00 97.12 112 THR A CA 1
ATOM 883 C C . THR A 1 112 ? 14.268 -14.003 0.486 1.00 97.12 112 THR A C 1
ATOM 885 O O . THR A 1 112 ? 14.386 -13.070 -0.306 1.00 97.12 112 THR A O 1
ATOM 888 N N . LEU A 1 113 ? 15.203 -14.297 1.384 1.00 96.31 113 LEU A N 1
ATOM 889 C CA . LEU A 1 113 ? 16.480 -13.603 1.506 1.00 96.31 113 LEU A CA 1
ATOM 890 C C . LEU A 1 113 ? 17.621 -14.586 1.283 1.00 96.31 113 LEU A C 1
ATOM 892 O O . LEU A 1 113 ? 17.617 -15.681 1.841 1.00 96.31 113 LEU A O 1
ATOM 896 N N . TRP A 1 114 ? 18.631 -14.179 0.518 1.00 95.19 114 TRP A N 1
ATOM 897 C CA . TRP A 1 114 ? 19.844 -14.976 0.359 1.00 95.19 114 TRP A CA 1
ATOM 898 C C . TRP A 1 114 ? 21.038 -14.094 0.011 1.00 95.19 114 TRP A C 1
ATOM 900 O O . TRP A 1 114 ? 21.061 -13.461 -1.039 1.00 95.19 114 TRP A O 1
ATOM 910 N N . ASN A 1 115 ? 22.057 -14.042 0.876 1.00 93.88 115 ASN A N 1
ATOM 911 C CA . ASN A 1 115 ? 23.163 -13.089 0.735 1.00 93.88 115 ASN A CA 1
ATOM 912 C C . ASN A 1 115 ? 22.635 -11.651 0.532 1.00 93.88 115 ASN A C 1
ATOM 914 O O . ASN A 1 115 ? 21.931 -11.134 1.401 1.00 93.88 115 ASN A O 1
ATOM 918 N N . LEU A 1 116 ? 22.962 -11.024 -0.603 1.00 95.94 116 LEU A N 1
ATOM 919 C CA . LEU A 1 116 ? 22.488 -9.695 -1.001 1.00 95.94 116 LEU A CA 1
ATOM 920 C C . LEU A 1 116 ? 21.124 -9.728 -1.700 1.00 95.94 116 LEU A C 1
ATOM 922 O O . LEU A 1 116 ? 20.533 -8.678 -1.907 1.00 95.94 116 LEU A O 1
ATOM 926 N N . MET A 1 117 ? 20.624 -10.903 -2.073 1.00 97.25 117 MET A N 1
ATOM 927 C CA . MET A 1 117 ? 19.370 -11.045 -2.801 1.00 97.25 117 MET A CA 1
ATOM 928 C C . MET A 1 117 ? 18.175 -10.950 -1.858 1.00 97.25 117 MET A C 1
ATOM 930 O O . MET A 1 117 ? 18.193 -11.462 -0.730 1.00 97.25 117 MET A O 1
ATOM 934 N N . ILE A 1 118 ? 17.124 -10.326 -2.373 1.00 98.00 118 ILE A N 1
ATOM 935 C CA . ILE A 1 118 ? 15.782 -10.314 -1.805 1.00 98.00 118 ILE A CA 1
ATOM 936 C C . ILE A 1 118 ? 14.791 -10.597 -2.932 1.00 98.00 118 ILE A C 1
ATOM 938 O O . ILE A 1 118 ? 14.883 -10.016 -4.014 1.00 98.00 118 ILE A O 1
ATOM 942 N N . THR A 1 119 ? 13.854 -11.501 -2.684 1.00 97.88 119 THR A N 1
ATOM 943 C CA . THR A 1 119 ? 12.690 -11.707 -3.545 1.00 97.88 119 THR A CA 1
ATOM 944 C C . THR A 1 119 ? 11.428 -11.673 -2.704 1.00 97.88 119 THR A C 1
ATOM 946 O O . THR A 1 119 ? 11.431 -12.092 -1.544 1.00 97.88 119 THR A O 1
ATOM 949 N N . GLU A 1 120 ? 10.354 -11.137 -3.269 1.00 97.44 120 GLU A N 1
ATOM 950 C CA . GLU A 1 120 ? 9.073 -11.002 -2.584 1.00 97.44 120 GLU A CA 1
ATOM 951 C C . GLU A 1 120 ? 7.936 -11.422 -3.511 1.00 97.44 120 GLU A C 1
ATOM 953 O O . GLU A 1 120 ? 7.917 -11.068 -4.689 1.00 97.44 120 GLU A O 1
ATOM 958 N N . VAL A 1 121 ? 6.989 -12.173 -2.960 1.00 97.31 121 VAL A N 1
ATOM 959 C CA . VAL A 1 121 ? 5.689 -12.443 -3.566 1.00 97.31 121 VAL A CA 1
ATOM 960 C C . VAL A 1 121 ? 4.645 -11.808 -2.666 1.00 97.31 121 VAL A C 1
ATOM 962 O O . VAL A 1 121 ? 4.453 -12.261 -1.537 1.00 97.31 121 VAL A O 1
ATOM 965 N N . ASP A 1 122 ? 3.996 -10.755 -3.151 1.00 95.19 122 ASP A N 1
ATOM 966 C CA . ASP A 1 122 ? 2.956 -10.056 -2.402 1.00 95.19 122 ASP A CA 1
ATOM 967 C C . ASP A 1 122 ? 1.581 -10.442 -2.961 1.00 95.19 122 ASP A C 1
ATOM 969 O O . ASP A 1 122 ? 1.355 -10.408 -4.170 1.00 95.19 122 ASP A O 1
ATOM 973 N N . LEU A 1 123 ? 0.665 -10.822 -2.076 1.00 95.19 123 LEU A N 1
ATOM 974 C CA . LEU A 1 123 ? -0.734 -11.105 -2.375 1.00 95.19 123 LEU A CA 1
ATOM 975 C C . LEU A 1 123 ? -1.580 -10.025 -1.710 1.00 95.19 123 LEU A C 1
ATOM 977 O O . LEU A 1 123 ? -1.742 -10.039 -0.491 1.00 95.19 123 LEU A O 1
ATOM 981 N N . SER A 1 124 ? -2.110 -9.098 -2.501 1.00 92.25 124 SER A N 1
ATOM 982 C CA . SER A 1 124 ? -2.968 -8.009 -2.031 1.00 92.25 124 SER A CA 1
ATOM 983 C C . SER A 1 124 ? -4.415 -8.232 -2.461 1.00 92.25 124 SER A C 1
ATOM 985 O O . SER A 1 124 ? -4.687 -8.486 -3.629 1.00 92.25 124 SER A O 1
ATOM 987 N N . LEU A 1 125 ? -5.354 -8.074 -1.535 1.00 90.19 125 LEU A N 1
ATOM 988 C CA . LEU A 1 125 ? -6.790 -8.074 -1.792 1.00 90.19 125 LEU A CA 1
ATOM 989 C C . LEU A 1 125 ? -7.392 -6.765 -1.287 1.00 90.19 125 LEU A C 1
ATOM 991 O O . LEU A 1 125 ? -7.291 -6.451 -0.107 1.00 90.19 125 LEU A O 1
ATOM 995 N N . LEU A 1 126 ? -8.064 -6.031 -2.162 1.00 86.56 126 LEU A N 1
ATOM 996 C CA . LEU A 1 126 ? -8.908 -4.896 -1.819 1.00 86.56 126 LEU A CA 1
ATOM 997 C C . LEU A 1 126 ? -10.356 -5.279 -2.151 1.00 86.56 126 LEU A C 1
ATOM 999 O O . LEU A 1 126 ? -10.721 -5.266 -3.329 1.00 86.56 126 LEU A O 1
ATOM 1003 N N . PRO A 1 127 ? -11.167 -5.668 -1.148 1.00 79.88 127 PRO A N 1
ATOM 1004 C CA . PRO A 1 127 ? -12.483 -6.253 -1.388 1.00 79.88 127 PRO A CA 1
ATOM 1005 C C . PRO A 1 127 ? -13.450 -5.313 -2.103 1.00 79.88 127 PRO A C 1
ATOM 1007 O O . PRO A 1 127 ? -14.178 -5.759 -2.984 1.00 79.88 127 PRO A O 1
ATOM 1010 N N . MET A 1 128 ? -13.449 -4.024 -1.750 1.00 74.00 128 MET A N 1
ATOM 1011 C CA . MET A 1 128 ? -14.229 -3.004 -2.445 1.00 74.00 128 MET A CA 1
ATOM 1012 C C . MET A 1 128 ? -13.530 -1.650 -2.381 1.00 74.00 128 MET A C 1
ATOM 1014 O O . MET A 1 128 ? -13.421 -1.012 -1.335 1.00 74.00 128 MET A O 1
ATOM 1018 N N . ASN A 1 129 ? -13.113 -1.152 -3.534 1.00 61.56 129 ASN A N 1
ATOM 1019 C CA . ASN A 1 129 ? -12.518 0.166 -3.614 1.00 61.56 129 ASN A CA 1
ATOM 1020 C C . ASN A 1 129 ? -13.599 1.252 -3.744 1.00 61.56 129 ASN A C 1
ATOM 1022 O O . ASN A 1 129 ? -14.164 1.446 -4.821 1.00 61.56 129 ASN A O 1
ATOM 1026 N N . GLY A 1 130 ? -13.877 1.978 -2.656 1.00 52.19 130 GLY A N 1
ATOM 1027 C CA . GLY A 1 130 ? -14.859 3.073 -2.638 1.00 52.19 130 GLY A CA 1
ATOM 1028 C C . GLY A 1 130 ? -14.538 4.214 -3.613 1.00 52.19 130 GLY A C 1
ATOM 1029 O O . GLY A 1 130 ? -15.451 4.825 -4.155 1.00 52.19 130 GLY A O 1
ATOM 1030 N N . SER A 1 131 ? -13.256 4.446 -3.915 1.00 47.62 131 SER A N 1
ATOM 1031 C CA . SER A 1 131 ? -12.817 5.431 -4.919 1.00 47.62 131 SER A CA 1
ATOM 1032 C C . SER A 1 131 ? -12.967 4.941 -6.366 1.00 47.62 131 SER A C 1
ATOM 1034 O O . SER A 1 131 ? -12.794 5.723 -7.293 1.00 47.62 131 SER A O 1
ATOM 1036 N N . TYR A 1 132 ? -13.272 3.655 -6.570 1.00 49.03 132 TYR A N 1
ATOM 1037 C CA . TYR A 1 132 ? -13.477 3.030 -7.882 1.00 49.03 132 TYR A CA 1
ATOM 1038 C C . TYR A 1 132 ? -14.797 2.248 -7.895 1.00 49.03 132 TYR A C 1
ATOM 1040 O O . TYR A 1 132 ? -14.865 1.111 -8.365 1.00 49.03 132 TYR A O 1
ATOM 1048 N N . ASN A 1 133 ? -15.843 2.863 -7.339 1.00 56.12 133 ASN A N 1
ATOM 1049 C CA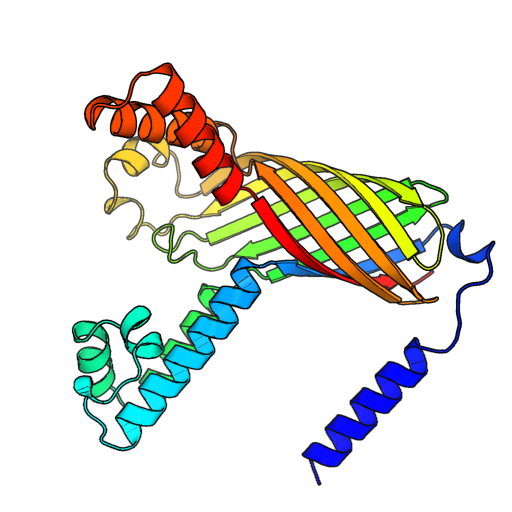 . ASN A 1 133 ? -17.229 2.400 -7.385 1.00 56.12 133 ASN A CA 1
ATOM 1050 C C . ASN A 1 133 ? -17.475 0.975 -6.848 1.00 56.12 133 ASN A C 1
ATOM 1052 O O . ASN A 1 133 ? -18.447 0.340 -7.228 1.00 56.12 133 ASN A O 1
ATOM 1056 N N . GLY A 1 134 ? -16.638 0.455 -5.946 1.00 60.53 134 GLY A N 1
ATOM 1057 C CA . GLY A 1 134 ? -16.840 -0.874 -5.352 1.00 60.53 134 GLY A CA 1
ATOM 1058 C C . GLY A 1 134 ? -16.215 -2.035 -6.134 1.00 60.53 134 GLY A C 1
ATOM 1059 O O . GLY A 1 134 ? -16.607 -3.180 -5.925 1.00 60.53 134 GLY A O 1
ATOM 1060 N N . ARG A 1 135 ? -15.234 -1.755 -7.004 1.00 72.38 135 ARG A N 1
ATOM 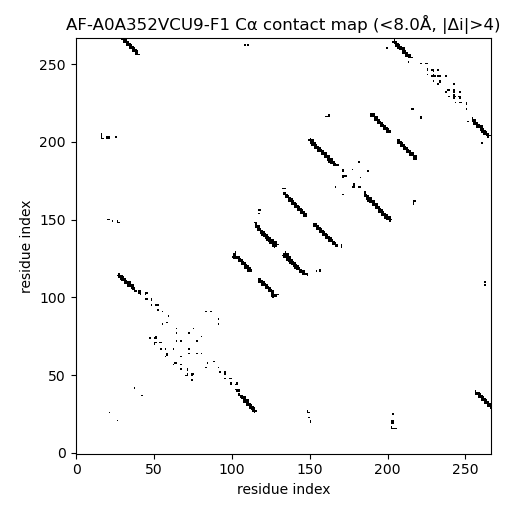1061 C CA . ARG A 1 135 ? -14.383 -2.762 -7.665 1.00 72.38 135 ARG A CA 1
ATOM 1062 C C . ARG A 1 135 ? -13.617 -3.605 -6.639 1.00 72.38 135 ARG A C 1
ATOM 1064 O O . ARG A 1 135 ? -13.038 -3.043 -5.705 1.00 72.38 135 AR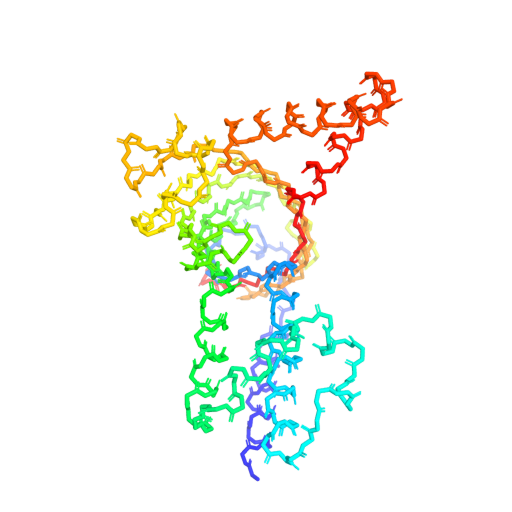G A O 1
ATOM 1071 N N . LEU A 1 136 ? -13.577 -4.922 -6.848 1.00 81.50 136 LEU A N 1
ATOM 1072 C CA . LEU A 1 136 ? -12.687 -5.827 -6.120 1.00 81.50 136 LEU A CA 1
ATOM 1073 C C . LEU A 1 136 ? -11.364 -5.931 -6.880 1.00 81.50 136 LEU A C 1
ATOM 1075 O O . LEU A 1 136 ? -11.364 -6.316 -8.049 1.00 81.50 136 LEU A O 1
ATOM 1079 N N . ASP A 1 137 ? -10.254 -5.634 -6.204 1.00 83.56 137 ASP A N 1
ATOM 1080 C CA . ASP A 1 137 ? -8.906 -5.790 -6.758 1.00 83.56 137 ASP A CA 1
ATOM 1081 C C . ASP A 1 137 ? -8.179 -6.914 -6.021 1.00 83.56 137 ASP A C 1
ATOM 1083 O O . ASP A 1 137 ? -7.909 -6.814 -4.825 1.00 83.56 137 ASP A O 1
ATOM 1087 N N . PHE A 1 138 ? -7.808 -7.967 -6.738 1.00 90.44 138 PHE A N 1
ATOM 1088 C CA . PHE A 1 138 ? -6.856 -8.967 -6.271 1.00 90.44 138 PHE A CA 1
ATOM 1089 C C . PHE A 1 138 ? -5.554 -8.806 -7.051 1.00 90.44 138 PHE A C 1
ATOM 1091 O O . PHE A 1 138 ? -5.564 -8.738 -8.273 1.00 90.44 138 PHE A O 1
ATOM 1098 N N . MET A 1 139 ? -4.420 -8.716 -6.371 1.00 91.94 139 MET A N 1
ATOM 1099 C CA . MET A 1 139 ? -3.133 -8.426 -6.989 1.00 91.94 139 MET A CA 1
ATOM 1100 C C . MET A 1 139 ? -2.076 -9.405 -6.501 1.00 91.94 139 MET A C 1
ATOM 1102 O O . MET A 1 139 ? -1.918 -9.614 -5.299 1.00 91.94 139 MET A O 1
ATOM 1106 N N . VAL A 1 140 ? -1.331 -9.965 -7.450 1.00 94.94 140 VAL A N 1
ATOM 1107 C CA . VAL A 1 140 ? -0.144 -10.780 -7.194 1.00 94.94 140 VAL A CA 1
ATOM 1108 C C . VAL A 1 140 ? 1.071 -10.022 -7.710 1.00 94.94 140 VAL A C 1
ATOM 1110 O O . VAL A 1 140 ? 1.169 -9.758 -8.907 1.00 94.94 140 VAL A O 1
ATOM 1113 N N . SER A 1 141 ? 2.000 -9.678 -6.828 1.00 95.12 141 SER A N 1
ATOM 1114 C CA . SER A 1 141 ? 3.241 -8.988 -7.184 1.00 95.12 141 SER A CA 1
ATOM 1115 C C . SER A 1 141 ? 4.426 -9.928 -7.039 1.00 95.12 141 SER A C 1
ATOM 1117 O O . SER A 1 141 ? 4.597 -10.541 -5.990 1.00 95.12 141 SER A O 1
ATOM 1119 N N . LEU A 1 142 ? 5.260 -10.020 -8.074 1.00 97.19 142 LEU A N 1
ATOM 1120 C CA . LEU A 1 142 ? 6.511 -10.776 -8.062 1.00 97.19 142 LEU A CA 1
ATOM 1121 C C . LEU A 1 142 ? 7.675 -9.797 -8.156 1.00 97.19 142 LEU A C 1
ATOM 1123 O O . LEU A 1 142 ? 7.858 -9.149 -9.186 1.00 97.19 142 LEU A O 1
ATOM 1127 N N . ASN A 1 143 ? 8.458 -9.700 -7.088 1.00 97.25 143 ASN A N 1
ATOM 1128 C CA . ASN A 1 143 ? 9.529 -8.726 -6.934 1.00 97.25 143 ASN A CA 1
ATOM 1129 C C . ASN A 1 143 ? 10.876 -9.411 -6.710 1.00 97.25 143 ASN A C 1
ATOM 1131 O O . ASN A 1 143 ? 10.985 -10.391 -5.971 1.00 97.25 143 ASN A O 1
ATOM 1135 N N . GLY A 1 144 ? 11.922 -8.852 -7.312 1.00 97.88 144 GLY A N 1
ATOM 1136 C CA . GLY A 1 144 ? 13.306 -9.245 -7.084 1.00 97.88 144 GLY A CA 1
ATOM 1137 C C . GLY A 1 144 ? 14.193 -8.020 -6.923 1.00 97.88 144 GLY A C 1
ATOM 1138 O O . GLY A 1 144 ? 13.907 -6.946 -7.452 1.00 97.88 144 GLY A O 1
ATOM 1139 N N . GLY A 1 145 ? 15.278 -8.159 -6.171 1.00 97.75 145 GLY A N 1
ATOM 1140 C CA . GLY A 1 145 ? 16.205 -7.058 -5.995 1.00 97.75 145 GLY A CA 1
ATOM 1141 C C . GLY A 1 145 ? 17.351 -7.354 -5.051 1.00 97.75 145 GLY A C 1
ATOM 1142 O O . GLY A 1 145 ? 17.736 -8.506 -4.829 1.00 97.75 145 GLY A O 1
ATOM 1143 N N . ILE A 1 146 ? 17.896 -6.272 -4.508 1.00 97.75 146 ILE A N 1
ATOM 1144 C CA . ILE A 1 146 ? 19.080 -6.292 -3.662 1.00 97.75 146 ILE A CA 1
ATOM 1145 C C . ILE A 1 146 ? 18.788 -5.665 -2.304 1.00 97.75 146 ILE A C 1
ATOM 1147 O O . ILE A 1 146 ? 18.002 -4.727 -2.171 1.00 97.75 146 ILE A O 1
ATOM 1151 N N . ARG A 1 147 ? 19.470 -6.179 -1.288 1.00 96.12 147 ARG A N 1
ATOM 1152 C CA . ARG A 1 147 ? 19.442 -5.682 0.082 1.00 96.12 147 ARG A CA 1
ATOM 1153 C C . ARG A 1 147 ? 20.837 -5.681 0.687 1.00 96.12 147 ARG A C 1
ATOM 1155 O O . ARG A 1 147 ? 21.712 -6.441 0.265 1.00 96.12 147 ARG A O 1
ATOM 1162 N N . LEU A 1 148 ? 21.026 -4.899 1.743 1.00 94.69 148 LEU A N 1
ATOM 1163 C CA . LEU A 1 148 ? 22.219 -5.016 2.578 1.00 94.69 148 LEU A CA 1
ATOM 1164 C C . LEU A 1 148 ? 21.949 -5.936 3.786 1.00 94.69 148 LEU A C 1
ATOM 1166 O O . LEU A 1 148 ? 21.010 -5.684 4.539 1.00 94.69 148 LEU A O 1
ATOM 1170 N N . PRO A 1 149 ? 22.748 -6.998 4.008 1.00 88.75 149 PRO A N 1
ATOM 1171 C CA . PRO A 1 149 ? 22.502 -8.020 5.025 1.00 88.75 149 PRO A CA 1
ATOM 1172 C C . PRO A 1 149 ? 23.007 -7.575 6.406 1.00 88.75 149 PRO A C 1
ATOM 1174 O O . PRO A 1 149 ? 23.914 -8.178 6.985 1.00 88.75 149 PRO A O 1
ATOM 1177 N N . TYR A 1 150 ? 22.437 -6.486 6.916 1.00 88.31 150 TYR A N 1
ATOM 1178 C CA . TYR A 1 150 ? 22.701 -5.946 8.249 1.00 88.31 150 TYR A CA 1
ATOM 1179 C C . TYR A 1 150 ? 21.400 -5.846 9.052 1.00 88.31 150 TYR A C 1
ATOM 1181 O O . TYR A 1 150 ? 20.310 -6.000 8.509 1.00 88.31 150 TYR A O 1
ATOM 1189 N N . PHE A 1 151 ? 21.511 -5.565 10.355 1.00 87.44 151 PHE A N 1
ATOM 1190 C CA . PHE A 1 151 ? 20.339 -5.339 11.209 1.00 87.44 151 PHE A CA 1
ATOM 1191 C C . PHE A 1 151 ? 19.518 -4.119 10.757 1.00 87.44 151 PHE A C 1
ATOM 1193 O O . PHE A 1 151 ? 18.312 -4.097 10.953 1.00 87.44 151 PHE A O 1
ATOM 1200 N N . ILE A 1 152 ? 20.162 -3.123 10.139 1.00 92.62 152 ILE A N 1
ATOM 1201 C CA . ILE A 1 152 ? 19.506 -2.102 9.317 1.00 92.62 152 ILE A CA 1
ATOM 1202 C C . ILE A 1 152 ? 19.641 -2.582 7.877 1.00 92.62 152 ILE A C 1
ATOM 1204 O O . ILE A 1 152 ? 20.735 -2.567 7.317 1.00 92.62 152 ILE A O 1
ATOM 1208 N N . MET A 1 153 ? 18.542 -3.050 7.305 1.00 94.50 153 MET A N 1
ATOM 1209 C CA . M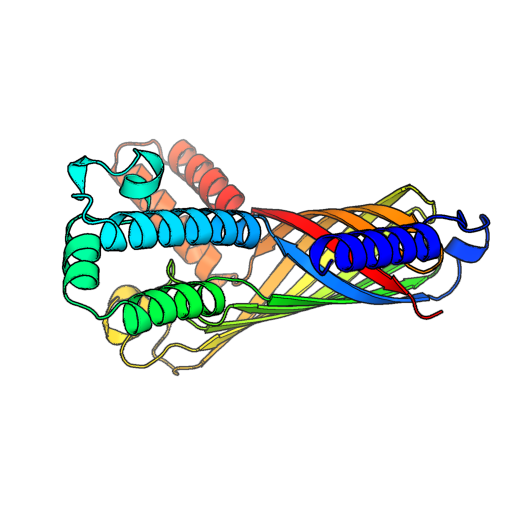ET A 1 153 ? 18.469 -3.705 6.007 1.00 94.50 153 MET A CA 1
ATOM 1210 C C . MET A 1 153 ? 17.786 -2.766 5.006 1.00 94.50 153 MET A C 1
ATOM 1212 O O . MET A 1 153 ? 16.578 -2.879 4.791 1.00 94.50 153 MET A O 1
ATOM 1216 N N . PRO A 1 154 ? 18.514 -1.816 4.393 1.00 97.19 154 PRO A N 1
ATOM 1217 C CA . PRO A 1 154 ? 18.008 -1.124 3.222 1.00 97.19 154 PRO A CA 1
ATOM 1218 C C . PRO A 1 154 ? 17.891 -2.111 2.061 1.00 97.19 154 PRO A C 1
ATOM 1220 O O . PRO A 1 154 ? 18.738 -3.000 1.893 1.00 97.19 154 PRO A O 1
ATOM 1223 N N . TYR A 1 155 ? 16.858 -1.937 1.250 1.00 97.69 155 TYR A N 1
ATOM 1224 C CA . TYR A 1 155 ? 16.635 -2.738 0.057 1.00 97.69 155 TYR A CA 1
ATOM 1225 C C . TYR A 1 155 ? 15.968 -1.931 -1.049 1.00 97.69 155 TYR A C 1
ATOM 1227 O O . TYR A 1 155 ? 15.273 -0.944 -0.804 1.00 97.69 155 TYR A O 1
ATOM 1235 N N . ILE A 1 156 ? 16.175 -2.394 -2.275 1.00 98.19 156 ILE A N 1
ATOM 1236 C CA . ILE A 1 156 ? 15.441 -1.963 -3.455 1.00 98.19 156 ILE A CA 1
ATOM 1237 C C . ILE A 1 156 ? 15.050 -3.200 -4.252 1.00 98.19 156 ILE A C 1
ATOM 1239 O O . ILE A 1 156 ? 15.852 -4.111 -4.462 1.00 98.19 156 ILE A O 1
ATOM 1243 N N . THR A 1 157 ? 13.797 -3.235 -4.669 1.00 98.12 157 THR A N 1
ATOM 1244 C CA . THR A 1 157 ? 13.182 -4.319 -5.425 1.00 98.12 157 THR A CA 1
ATOM 1245 C C . THR A 1 157 ? 12.400 -3.733 -6.585 1.00 98.12 157 THR A C 1
ATOM 1247 O O . THR A 1 157 ? 11.860 -2.631 -6.495 1.00 98.12 157 THR A O 1
ATOM 1250 N N . GLY A 1 158 ? 12.365 -4.467 -7.686 1.00 97.75 158 GLY A N 1
ATOM 1251 C CA . GLY A 1 158 ? 11.532 -4.169 -8.837 1.00 97.75 158 GLY A CA 1
ATOM 1252 C C . GLY A 1 158 ? 10.860 -5.445 -9.306 1.00 97.75 158 GLY A C 1
ATOM 1253 O O . GLY A 1 158 ? 11.370 -6.548 -9.087 1.00 97.75 158 GLY A O 1
ATOM 1254 N N . GLY A 1 159 ? 9.701 -5.304 -9.927 1.00 96.44 159 GLY A N 1
ATOM 1255 C CA . GLY A 1 159 ? 8.919 -6.469 -10.279 1.00 96.44 159 GLY A CA 1
ATOM 1256 C C . GLY A 1 159 ? 7.713 -6.182 -11.139 1.00 96.44 159 GLY A C 1
ATOM 1257 O O . GLY A 1 159 ? 7.438 -5.046 -11.532 1.00 96.44 159 GLY A O 1
ATOM 1258 N N . VAL A 1 160 ? 6.987 -7.259 -11.405 1.00 95.94 160 VAL A N 1
ATOM 1259 C CA . VAL A 1 160 ? 5.735 -7.247 -12.156 1.00 95.94 160 VAL A CA 1
ATOM 1260 C C . VAL A 1 160 ? 4.567 -7.465 -11.206 1.00 95.94 160 VAL A C 1
ATOM 1262 O O . VAL A 1 160 ? 4.688 -8.169 -10.203 1.00 95.94 160 VAL A O 1
ATOM 1265 N N . ASN A 1 161 ? 3.433 -6.855 -11.524 1.00 93.81 161 ASN A N 1
ATOM 1266 C CA . ASN A 1 161 ? 2.171 -7.083 -10.834 1.00 93.81 161 ASN A CA 1
ATOM 1267 C C . ASN A 1 161 ? 1.172 -7.679 -11.810 1.00 93.81 161 ASN A C 1
ATOM 1269 O O . ASN A 1 161 ? 1.112 -7.281 -12.971 1.00 93.81 161 ASN A O 1
ATOM 1273 N N . PHE A 1 162 ? 0.349 -8.576 -11.301 1.00 92.19 162 PHE A N 1
ATOM 1274 C CA . PHE A 1 162 ? -0.784 -9.142 -12.000 1.00 92.19 162 PHE A CA 1
ATOM 1275 C C . PHE A 1 162 ? -2.032 -8.765 -11.219 1.00 92.19 162 PHE A C 1
ATOM 1277 O O . PHE A 1 162 ? -2.262 -9.289 -10.127 1.00 92.19 162 PHE A O 1
ATOM 1284 N N . THR A 1 163 ? -2.798 -7.814 -11.749 1.00 89.12 163 THR A N 1
ATOM 1285 C CA . THR A 1 163 ? -4.028 -7.334 -11.118 1.00 89.12 163 THR A CA 1
ATOM 1286 C C . THR A 1 163 ? -5.228 -8.010 -11.765 1.00 89.12 163 THR A C 1
ATOM 1288 O O . THR A 1 163 ? -5.450 -7.888 -12.967 1.00 89.12 163 THR A O 1
ATOM 1291 N N . PHE A 1 164 ? -6.013 -8.698 -10.954 1.00 87.75 164 PHE A N 1
ATOM 1292 C CA . PHE A 1 164 ? -7.303 -9.275 -11.286 1.00 87.75 164 PHE A CA 1
ATOM 1293 C C . PHE A 1 164 ? -8.379 -8.360 -10.713 1.00 87.75 164 PHE A C 1
ATOM 1295 O O . PHE A 1 164 ? -8.480 -8.189 -9.498 1.00 87.75 164 PHE A O 1
ATOM 1302 N N . GLN A 1 165 ? -9.156 -7.744 -11.592 1.00 81.81 165 GLN A N 1
ATOM 1303 C CA . GLN A 1 165 ? -10.213 -6.816 -11.210 1.00 81.81 165 GLN A CA 1
ATOM 1304 C C . GLN A 1 165 ? -11.567 -7.449 -11.497 1.00 81.81 165 GLN A C 1
ATOM 1306 O O . GLN A 1 165 ? -11.774 -7.974 -12.593 1.00 81.81 165 GLN A O 1
ATOM 1311 N N . PHE A 1 166 ? -12.477 -7.385 -10.527 1.00 78.81 166 PHE A N 1
ATOM 1312 C CA . PHE A 1 166 ? -13.862 -7.811 -10.692 1.00 78.81 166 PHE A CA 1
ATOM 1313 C C . PHE A 1 166 ? -14.817 -6.629 -10.513 1.00 78.81 166 PHE A C 1
ATOM 1315 O O . PHE A 1 166 ? -14.759 -5.911 -9.509 1.00 78.81 166 PHE A O 1
ATOM 1322 N N . TYR A 1 167 ? -15.705 -6.451 -11.493 1.00 71.62 167 TYR A N 1
ATOM 1323 C CA . TYR A 1 167 ? -16.722 -5.403 -11.515 1.00 71.62 167 TYR A CA 1
ATOM 1324 C C . TYR A 1 167 ? -18.107 -6.024 -11.300 1.00 71.62 167 TYR A C 1
ATOM 1326 O O . TYR A 1 167 ? -18.593 -6.742 -12.176 1.00 71.62 167 TYR A O 1
ATOM 1334 N N . PRO A 1 168 ? -18.779 -5.751 -10.169 1.00 67.25 168 PRO A N 1
ATOM 1335 C CA . PRO A 1 168 ? -20.183 -6.105 -10.013 1.00 67.25 168 PRO A CA 1
ATOM 1336 C C . PRO A 1 168 ? -21.040 -5.410 -11.085 1.00 67.25 168 PRO A C 1
ATOM 1338 O O . PRO A 1 168 ? -20.842 -4.236 -11.395 1.00 67.25 168 PRO A O 1
ATOM 1341 N N . GLU A 1 169 ? -22.024 -6.117 -11.633 1.00 55.47 169 GLU A N 1
ATOM 1342 C CA . GLU A 1 169 ? -22.844 -5.679 -12.777 1.00 55.47 169 GLU A CA 1
ATOM 1343 C C . GLU A 1 169 ? -23.628 -4.371 -12.520 1.00 55.47 169 GLU A C 1
ATOM 1345 O O . GLU A 1 169 ? -23.853 -3.567 -13.426 1.00 55.47 169 GLU A O 1
ATOM 1350 N N . SER A 1 170 ? -23.974 -4.088 -11.260 1.00 53.28 170 SER A N 1
ATOM 1351 C CA . SER A 1 170 ? -24.606 -2.829 -10.836 1.00 53.28 170 SER A CA 1
ATOM 1352 C C . SER A 1 170 ? -23.678 -1.607 -10.923 1.00 53.28 170 SER A C 1
ATOM 1354 O O . SER A 1 170 ? -24.159 -0.479 -10.988 1.00 53.28 170 SER A O 1
ATOM 1356 N N . VAL A 1 171 ? -22.361 -1.823 -10.946 1.00 52.78 171 VAL A N 1
ATOM 1357 C CA . VAL A 1 171 ? -21.312 -0.791 -10.937 1.00 52.78 171 VAL A CA 1
ATOM 1358 C C . VAL A 1 171 ? -20.796 -0.497 -12.346 1.00 52.78 171 VAL A C 1
ATOM 1360 O O . VAL A 1 171 ? -20.548 0.661 -12.683 1.00 52.78 171 VAL A O 1
ATOM 1363 N N . ALA A 1 172 ? -20.678 -1.525 -13.194 1.00 52.06 172 ALA A N 1
ATOM 1364 C CA . ALA A 1 172 ? -20.230 -1.386 -14.584 1.00 52.06 172 ALA A CA 1
ATOM 1365 C C . ALA A 1 172 ? -21.117 -0.430 -15.411 1.00 52.06 172 ALA A C 1
ATOM 1367 O O . ALA A 1 172 ? -20.629 0.256 -16.308 1.00 52.06 172 ALA A O 1
ATOM 1368 N N . ASN A 1 173 ? -22.404 -0.334 -15.060 1.00 50.19 173 ASN A N 1
ATOM 1369 C CA . ASN A 1 173 ? -23.400 0.489 -15.749 1.00 50.19 173 ASN A CA 1
ATOM 1370 C C . ASN A 1 173 ? -23.414 1.977 -15.331 1.00 50.19 173 ASN A C 1
ATOM 1372 O O . ASN A 1 173 ? -24.088 2.777 -15.978 1.00 50.19 173 ASN A O 1
ATOM 1376 N N . ALA A 1 174 ? -22.698 2.372 -14.268 1.00 52.22 174 ALA A N 1
ATOM 1377 C CA . ALA A 1 174 ? -22.749 3.737 -13.728 1.00 52.22 174 ALA A CA 1
ATOM 1378 C C . ALA A 1 174 ? -21.787 4.728 -14.418 1.00 52.22 174 ALA A C 1
ATOM 1380 O O . ALA A 1 174 ? -22.076 5.921 -14.480 1.00 52.22 174 ALA A O 1
ATOM 1381 N N . GLU A 1 175 ? -20.664 4.265 -14.980 1.00 51.41 175 GLU A N 1
ATOM 1382 C CA . GLU A 1 175 ? -19.686 5.122 -15.670 1.00 51.41 175 GLU A CA 1
ATOM 1383 C C . GLU A 1 175 ? -19.573 4.750 -17.150 1.00 51.41 175 GLU A C 1
ATOM 1385 O O . GLU A 1 175 ? -18.888 3.803 -17.530 1.00 51.41 175 GLU A O 1
ATOM 1390 N N . ARG A 1 176 ? -20.226 5.539 -18.012 1.00 47.91 176 ARG A N 1
ATOM 1391 C CA . ARG A 1 176 ? -20.351 5.283 -19.459 1.00 47.91 176 ARG A CA 1
ATOM 1392 C C . ARG A 1 176 ? -19.003 5.178 -20.192 1.00 47.91 176 ARG A C 1
ATOM 1394 O O . ARG A 1 176 ? -18.886 4.424 -21.154 1.00 47.91 176 ARG A O 1
ATOM 1401 N N . TRP A 1 177 ? -17.978 5.896 -19.726 1.00 48.53 177 TRP A N 1
ATOM 1402 C CA . TRP A 1 177 ? -16.634 5.836 -20.305 1.00 48.53 177 TRP A CA 1
ATOM 1403 C C . TRP A 1 177 ? -15.885 4.564 -19.893 1.00 48.53 177 TRP A C 1
ATOM 1405 O O . TRP A 1 177 ? -15.286 3.938 -20.752 1.00 48.53 177 TRP A O 1
ATOM 1415 N N . LYS A 1 178 ? -15.992 4.094 -18.641 1.00 47.94 178 LYS A N 1
ATOM 1416 C CA . LYS A 1 178 ? -15.430 2.791 -18.235 1.00 47.94 178 LYS A CA 1
ATOM 1417 C C . LYS A 1 178 ? -16.216 1.618 -18.803 1.00 47.94 178 LYS A C 1
ATOM 1419 O O . LYS A 1 178 ? -15.618 0.597 -19.125 1.00 47.94 178 LYS A O 1
ATOM 1424 N N . SER A 1 179 ? -17.524 1.782 -18.996 1.00 49.22 179 SER A N 1
ATOM 1425 C CA . SER A 1 179 ? -18.361 0.839 -19.737 1.00 49.22 179 SER A CA 1
ATOM 1426 C C . SER A 1 179 ? -17.743 0.546 -21.105 1.00 49.22 179 SER A C 1
ATOM 1428 O O . SER A 1 179 ? -17.536 -0.606 -21.441 1.00 49.22 179 SER A O 1
ATOM 1430 N N . ASN A 1 180 ? -17.314 1.553 -21.864 1.00 49.81 180 ASN A N 1
ATOM 1431 C CA . ASN A 1 180 ? -16.764 1.323 -23.206 1.00 49.81 180 ASN A CA 1
ATOM 1432 C C . ASN A 1 180 ? -15.392 0.609 -23.232 1.00 49.81 180 ASN A C 1
ATOM 1434 O O . ASN A 1 180 ? -14.994 0.126 -24.287 1.00 49.81 180 ASN A O 1
ATOM 1438 N N . TRP A 1 181 ? -14.677 0.538 -22.101 1.00 47.53 181 TRP A N 1
ATOM 1439 C CA . TRP A 1 181 ? -13.292 0.039 -22.025 1.00 47.53 181 TRP A CA 1
ATOM 1440 C C . TRP A 1 181 ? -13.162 -1.232 -21.166 1.00 47.53 181 TRP A C 1
ATOM 1442 O O . TRP A 1 181 ? -12.220 -1.997 -21.332 1.00 47.53 181 TRP A O 1
ATOM 1452 N N . GLY A 1 182 ? -14.114 -1.478 -20.256 1.00 41.72 182 GLY A N 1
ATOM 1453 C CA . GLY A 1 182 ? -14.132 -2.616 -19.329 1.00 41.72 182 GLY A CA 1
ATOM 1454 C C . GLY A 1 182 ? -15.279 -3.613 -19.535 1.00 41.72 182 GLY A C 1
ATOM 1455 O O . GLY A 1 182 ? -15.313 -4.625 -18.845 1.00 41.72 182 GLY A O 1
ATOM 1456 N N . THR A 1 183 ? -16.216 -3.383 -20.463 1.00 41.00 183 THR A N 1
ATOM 1457 C CA . THR A 1 183 ? -17.390 -4.272 -20.647 1.00 41.00 183 THR A CA 1
ATOM 1458 C C . THR A 1 183 ? -17.158 -5.482 -21.541 1.00 41.00 183 THR A C 1
ATOM 1460 O O . THR A 1 183 ? -18.121 -6.143 -21.923 1.00 41.00 183 THR A O 1
ATOM 1463 N N . PHE A 1 184 ? -15.912 -5.856 -21.838 1.00 43.81 184 PHE A N 1
ATOM 1464 C CA . PHE A 1 184 ? -15.700 -7.136 -22.516 1.00 43.81 184 PHE A CA 1
ATOM 1465 C C . PHE A 1 184 ? -15.734 -8.357 -21.593 1.00 43.81 184 PHE A C 1
ATOM 1467 O O . PHE A 1 184 ? -15.817 -9.461 -22.122 1.00 43.81 184 PHE A O 1
ATOM 1474 N N . GLN A 1 185 ? -15.769 -8.185 -20.262 1.00 50.38 185 GLN A N 1
ATOM 1475 C CA . GLN A 1 185 ? -16.184 -9.188 -19.265 1.00 50.38 185 GLN A CA 1
ATOM 1476 C C . GLN A 1 185 ? -16.093 -8.579 -17.853 1.00 50.38 185 GLN A C 1
ATOM 1478 O O . GLN A 1 185 ? -15.224 -7.755 -17.598 1.00 50.38 185 GLN A O 1
ATOM 1483 N N . ASN A 1 186 ? -16.914 -9.027 -16.894 1.00 62.44 186 ASN A N 1
ATOM 1484 C CA . ASN A 1 186 ? -16.859 -8.620 -15.471 1.00 62.44 186 ASN A CA 1
ATOM 1485 C C . ASN A 1 186 ? -15.497 -8.883 -14.775 1.00 62.44 186 ASN A C 1
ATOM 1487 O O . ASN A 1 186 ? -15.352 -8.603 -13.586 1.00 62.44 186 ASN A O 1
ATOM 1491 N N . PHE A 1 187 ? -14.514 -9.420 -15.503 1.00 67.88 187 PHE A N 1
ATOM 1492 C CA . PHE A 1 187 ? -13.158 -9.736 -15.081 1.00 67.88 187 PHE A CA 1
ATOM 1493 C C . PHE A 1 187 ? -12.144 -9.068 -16.013 1.00 67.88 187 PHE A C 1
ATOM 1495 O O . PHE A 1 187 ? -12.208 -9.251 -17.227 1.00 67.88 187 PHE A O 1
ATOM 1502 N N . ALA A 1 188 ? -11.165 -8.366 -15.444 1.00 74.31 188 ALA A N 1
ATOM 1503 C CA . ALA A 1 188 ? -10.020 -7.843 -16.185 1.00 74.31 188 ALA A CA 1
ATOM 1504 C C . ALA A 1 188 ? -8.707 -8.347 -15.576 1.00 74.31 188 ALA A C 1
ATOM 1506 O O . ALA A 1 188 ? -8.505 -8.269 -14.362 1.00 74.31 188 ALA A O 1
ATOM 1507 N N . PHE A 1 189 ? -7.812 -8.843 -16.430 1.00 82.56 189 PHE A N 1
ATOM 1508 C CA . PHE A 1 189 ? -6.437 -9.187 -16.077 1.00 82.56 189 PHE A CA 1
ATOM 1509 C C . PHE A 1 189 ? -5.505 -8.103 -16.606 1.00 82.56 189 PHE A C 1
ATOM 1511 O O . PHE A 1 189 ? -5.454 -7.867 -17.811 1.00 82.56 189 PHE A O 1
ATOM 1518 N N . ARG A 1 190 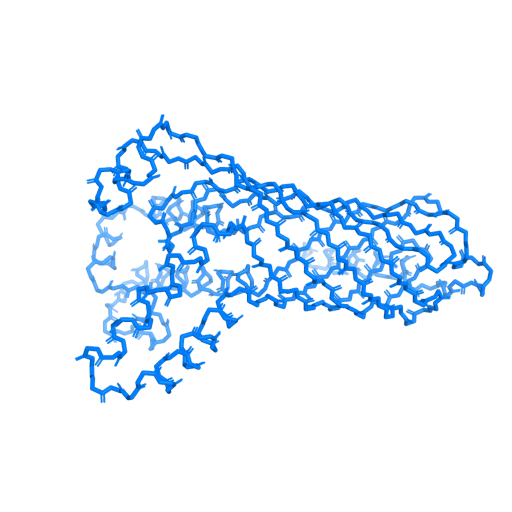? -4.786 -7.435 -15.705 1.00 84.62 190 ARG A N 1
ATOM 1519 C CA . ARG A 1 190 ? -3.984 -6.252 -16.022 1.00 84.62 190 ARG A CA 1
ATOM 1520 C C . ARG A 1 190 ? -2.550 -6.443 -15.533 1.00 84.62 190 ARG A C 1
ATOM 1522 O O . ARG A 1 190 ? -2.336 -6.523 -14.317 1.00 84.62 190 ARG A O 1
ATOM 1529 N N . PRO A 1 191 ? -1.572 -6.560 -16.447 1.00 89.75 191 PRO A N 1
ATOM 1530 C CA . PRO A 1 191 ? -0.173 -6.580 -16.075 1.00 89.75 191 PRO A CA 1
ATOM 1531 C C . PRO A 1 191 ? 0.299 -5.166 -15.729 1.00 89.75 191 PRO A C 1
ATOM 1533 O O . PRO A 1 191 ? -0.097 -4.175 -16.342 1.00 89.75 191 PRO A O 1
ATOM 1536 N N . GLY A 1 192 ? 1.197 -5.090 -14.761 1.00 92.12 192 GLY A N 1
ATOM 1537 C CA . GLY A 1 192 ? 1.780 -3.846 -14.299 1.00 92.12 192 GLY A CA 1
ATOM 1538 C C . GLY A 1 192 ? 3.206 -4.038 -13.811 1.00 92.12 192 GLY A C 1
ATOM 1539 O O . GLY A 1 192 ? 3.733 -5.151 -13.783 1.00 92.12 192 GLY A O 1
ATOM 1540 N N . ILE A 1 193 ? 3.827 -2.946 -13.381 1.00 95.31 193 ILE A N 1
ATOM 1541 C CA . ILE A 1 193 ? 5.174 -2.944 -12.805 1.00 95.31 193 ILE A CA 1
ATOM 1542 C C . ILE A 1 193 ? 5.182 -2.206 -11.480 1.00 95.31 193 ILE A C 1
ATOM 1544 O O . ILE A 1 193 ? 4.362 -1.324 -11.229 1.00 95.31 193 ILE A O 1
ATOM 1548 N N . ASN A 1 194 ? 6.105 -2.566 -10.602 1.00 95.12 194 ASN A N 1
ATOM 1549 C CA . ASN A 1 194 ? 6.353 -1.782 -9.407 1.00 95.12 194 ASN A CA 1
ATOM 1550 C C . ASN A 1 194 ? 7.842 -1.708 -9.094 1.00 95.12 194 ASN A C 1
ATOM 1552 O O . ASN A 1 194 ? 8.623 -2.591 -9.448 1.00 95.12 194 ASN A O 1
ATOM 1556 N N . ILE A 1 195 ? 8.201 -0.634 -8.406 1.00 97.00 195 ILE A N 1
ATOM 1557 C CA . ILE A 1 195 ? 9.505 -0.444 -7.791 1.00 97.00 195 ILE A CA 1
ATOM 1558 C C . ILE A 1 195 ? 9.246 -0.137 -6.326 1.00 97.00 195 ILE A C 1
ATOM 1560 O O . ILE A 1 195 ? 8.408 0.701 -5.996 1.00 97.00 195 ILE A O 1
ATOM 1564 N N . LYS A 1 196 ? 9.967 -0.817 -5.446 1.00 97.00 196 LYS A N 1
ATOM 1565 C CA . LYS A 1 196 ? 9.824 -0.696 -4.002 1.00 97.00 196 LYS A CA 1
ATOM 1566 C C . LYS A 1 196 ? 11.196 -0.565 -3.366 1.00 97.00 196 LYS A C 1
ATOM 1568 O O . LYS A 1 196 ? 12.056 -1.422 -3.551 1.00 97.00 196 LYS A O 1
ATOM 1573 N N . ALA A 1 197 ? 11.386 0.501 -2.605 1.00 97.94 197 ALA A N 1
ATOM 1574 C CA . ALA A 1 197 ? 12.570 0.741 -1.798 1.00 97.94 197 ALA A CA 1
ATOM 1575 C C . ALA A 1 197 ? 12.165 0.805 -0.327 1.00 97.94 197 ALA A C 1
ATOM 1577 O O . ALA A 1 197 ? 11.121 1.364 0.006 1.00 97.94 197 ALA A O 1
ATOM 1578 N N . GLY A 1 198 ? 12.973 0.250 0.564 1.00 97.56 198 GLY A N 1
ATOM 1579 C CA . GLY A 1 198 ? 12.632 0.227 1.979 1.00 97.56 198 GLY A CA 1
ATOM 1580 C C . GLY A 1 198 ? 13.832 0.119 2.895 1.00 97.56 198 GLY A C 1
ATOM 1581 O O . GLY A 1 198 ? 14.969 -0.072 2.461 1.00 97.56 198 GLY A O 1
ATOM 1582 N N . LEU A 1 199 ? 13.547 0.277 4.182 1.00 97.81 199 LEU A N 1
ATOM 1583 C CA . LEU A 1 199 ? 14.503 0.202 5.270 1.00 97.81 199 LEU A CA 1
ATOM 1584 C C . LEU A 1 199 ? 13.892 -0.614 6.404 1.00 97.81 199 LEU A C 1
ATOM 1586 O O . LEU A 1 199 ? 13.011 -0.138 7.123 1.00 97.81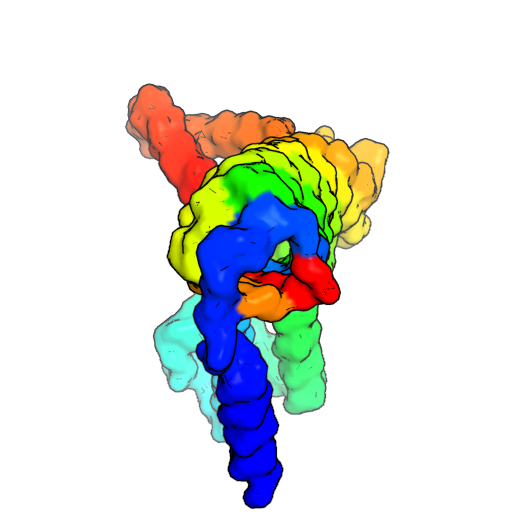 199 LEU A O 1
ATOM 1590 N N . ASP A 1 200 ? 14.401 -1.829 6.573 1.00 96.31 200 ASP A N 1
ATOM 1591 C CA . ASP A 1 200 ? 13.929 -2.756 7.591 1.00 96.31 200 ASP A CA 1
ATOM 1592 C C . ASP A 1 200 ? 14.900 -2.845 8.765 1.00 96.31 200 ASP A C 1
ATOM 1594 O O . ASP A 1 200 ? 16.109 -2.976 8.589 1.00 96.31 200 ASP A O 1
ATOM 1598 N N . PHE A 1 201 ? 14.363 -2.857 9.980 1.00 94.19 201 PHE A N 1
ATOM 1599 C CA . PHE A 1 201 ? 15.073 -3.320 11.162 1.00 94.19 201 PHE A CA 1
ATOM 1600 C C . PHE A 1 201 ? 14.879 -4.827 11.285 1.00 94.19 201 PHE A C 1
ATOM 1602 O O . PHE A 1 201 ? 13.773 -5.314 11.532 1.00 94.19 201 PHE A O 1
ATOM 1609 N N . LYS A 1 202 ? 15.963 -5.571 11.077 1.00 90.25 202 LYS A N 1
ATOM 1610 C CA . LYS A 1 202 ? 15.979 -7.026 11.051 1.00 90.25 202 LYS A CA 1
ATOM 1611 C C . LYS A 1 202 ? 16.558 -7.607 12.336 1.00 90.25 202 LYS A C 1
ATOM 1613 O O . LYS A 1 202 ? 17.717 -7.400 12.697 1.00 90.25 202 LYS A O 1
ATOM 1618 N N . PHE A 1 203 ? 15.722 -8.395 12.989 1.00 88.12 203 PHE A N 1
ATOM 1619 C CA . PHE A 1 203 ? 16.026 -9.281 14.099 1.00 88.12 203 PHE A CA 1
ATOM 1620 C C . PHE A 1 203 ? 16.141 -10.720 13.578 1.00 88.12 203 PHE A C 1
ATOM 1622 O O . PHE A 1 203 ? 15.802 -11.023 12.434 1.00 88.12 203 PHE A O 1
ATOM 1629 N N . LYS A 1 204 ? 16.596 -11.641 14.431 1.00 84.25 204 LYS A N 1
ATOM 1630 C CA . LYS A 1 204 ? 16.864 -13.034 14.042 1.00 84.25 204 LYS A CA 1
ATOM 1631 C C . LYS A 1 204 ? 15.686 -13.738 13.347 1.00 84.25 204 LYS A C 1
ATOM 1633 O O . LYS A 1 204 ? 15.908 -14.464 12.391 1.00 84.25 204 LYS A O 1
ATOM 1638 N N . LEU A 1 205 ? 14.456 -13.547 13.822 1.00 88.25 205 LEU A N 1
ATOM 1639 C CA . LEU A 1 205 ? 13.260 -14.218 13.283 1.00 88.25 205 LEU A CA 1
ATOM 1640 C C . LEU A 1 205 ? 12.196 -13.235 12.793 1.00 88.25 205 LEU A C 1
ATOM 1642 O O . LEU A 1 205 ? 11.098 -13.646 12.439 1.00 88.25 205 LEU A O 1
ATOM 1646 N N . PHE A 1 206 ? 12.490 -11.939 12.798 1.00 91.25 206 PHE A N 1
ATOM 1647 C CA . PHE A 1 206 ? 11.498 -10.904 12.539 1.00 91.25 206 PHE A CA 1
ATOM 1648 C C . PHE A 1 206 ? 12.151 -9.695 11.882 1.00 91.25 206 PHE A C 1
ATOM 1650 O O . PHE A 1 206 ? 13.265 -9.330 12.242 1.00 91.25 206 PHE A O 1
ATOM 1657 N N . SER A 1 207 ? 11.472 -9.044 10.949 1.00 93.88 207 SER A N 1
ATOM 1658 C CA . SER A 1 207 ? 11.837 -7.711 10.483 1.00 93.88 207 SER A CA 1
ATOM 1659 C C . SER A 1 207 ? 10.620 -6.809 10.448 1.00 93.88 207 SER A C 1
ATOM 1661 O O . SER A 1 207 ? 9.532 -7.252 10.081 1.00 93.88 207 SER A O 1
ATOM 1663 N N . ILE A 1 208 ? 10.831 -5.541 10.781 1.00 96.12 208 ILE A N 1
ATOM 1664 C CA . ILE A 1 208 ? 9.846 -4.476 10.617 1.00 96.12 208 ILE A CA 1
ATOM 1665 C C . ILE A 1 208 ? 10.520 -3.260 10.004 1.00 96.12 208 ILE A C 1
ATOM 1667 O O . ILE A 1 208 ? 11.621 -2.894 10.409 1.00 96.12 208 ILE A O 1
ATOM 1671 N N . GLY A 1 209 ? 9.872 -2.621 9.044 1.00 95.50 209 GLY A N 1
ATOM 1672 C CA . GLY A 1 209 ? 10.453 -1.472 8.371 1.00 95.50 209 GLY A CA 1
ATOM 1673 C C . GLY A 1 209 ? 9.450 -0.636 7.624 1.00 95.50 209 GLY A C 1
ATOM 1674 O O . GLY A 1 209 ? 8.291 -1.018 7.470 1.00 95.50 209 GLY A O 1
ATOM 1675 N N . ALA A 1 210 ? 9.925 0.513 7.163 1.00 97.25 210 ALA A N 1
ATOM 1676 C CA . ALA A 1 210 ? 9.170 1.380 6.281 1.00 97.25 210 ALA A CA 1
ATOM 1677 C C . ALA A 1 210 ? 9.576 1.119 4.830 1.00 97.25 210 ALA A C 1
ATOM 1679 O O . ALA A 1 210 ? 10.747 0.866 4.536 1.00 97.25 210 ALA A O 1
ATOM 1680 N N . TYR A 1 211 ? 8.618 1.226 3.918 1.00 96.56 211 TYR A N 1
ATOM 1681 C CA . TYR A 1 211 ? 8.869 1.168 2.486 1.00 96.56 211 TYR A CA 1
ATOM 1682 C C . TYR A 1 211 ? 8.163 2.303 1.754 1.00 96.56 211 TYR A C 1
ATOM 1684 O O . TYR A 1 211 ? 7.136 2.824 2.192 1.00 96.56 211 TYR A O 1
ATOM 1692 N N . TYR A 1 212 ? 8.728 2.649 0.608 1.00 96.75 212 TYR A N 1
ATOM 1693 C CA . TYR A 1 212 ? 8.117 3.435 -0.442 1.00 96.75 212 TYR A CA 1
ATOM 1694 C C . TYR A 1 212 ? 7.985 2.548 -1.679 1.00 96.75 212 TYR A C 1
ATOM 1696 O O . TYR A 1 212 ? 8.926 1.850 -2.058 1.00 96.75 212 TYR A O 1
ATOM 1704 N N . GLN A 1 213 ? 6.817 2.561 -2.302 1.00 95.31 213 GLN A N 1
ATOM 1705 C CA . GLN A 1 213 ? 6.518 1.797 -3.497 1.00 95.31 213 GLN A CA 1
ATOM 1706 C C . GLN A 1 213 ? 5.861 2.703 -4.526 1.00 95.31 213 GLN A C 1
ATOM 1708 O O . GLN A 1 213 ? 4.861 3.358 -4.245 1.00 95.31 213 GLN A O 1
ATOM 1713 N N . TYR A 1 214 ? 6.400 2.685 -5.734 1.00 94.25 214 TYR A N 1
ATOM 1714 C CA . TYR A 1 214 ? 5.751 3.226 -6.912 1.00 94.25 214 TYR A CA 1
ATOM 1715 C C . TYR A 1 214 ? 5.182 2.061 -7.716 1.00 94.25 214 TYR A C 1
ATOM 1717 O O . TYR A 1 214 ? 5.923 1.146 -8.087 1.00 94.25 214 TYR A O 1
ATOM 1725 N N . ILE A 1 215 ? 3.870 2.056 -7.943 1.00 91.38 215 ILE A N 1
ATOM 1726 C CA . ILE A 1 215 ? 3.187 0.950 -8.612 1.00 91.38 215 ILE A CA 1
ATOM 1727 C C . ILE A 1 215 ? 2.377 1.442 -9.803 1.00 91.38 215 ILE A C 1
ATOM 1729 O O . ILE A 1 215 ? 1.458 2.225 -9.654 1.00 91.38 215 ILE A O 1
ATOM 1733 N N . ILE A 1 216 ? 2.661 0.914 -10.987 1.00 90.12 216 ILE A N 1
ATOM 1734 C CA . ILE A 1 216 ? 1.758 1.001 -12.132 1.00 90.12 216 ILE A CA 1
ATOM 1735 C C . ILE A 1 216 ? 0.988 -0.315 -12.149 1.00 90.12 216 ILE A C 1
ATOM 1737 O O . ILE A 1 216 ? 1.536 -1.352 -12.517 1.00 90.12 216 ILE A O 1
ATOM 1741 N N . LYS A 1 217 ? -0.259 -0.293 -11.667 1.00 83.38 217 LYS A N 1
ATOM 1742 C CA . LYS A 1 217 ? -1.109 -1.497 -11.576 1.00 83.38 217 LYS A CA 1
ATOM 1743 C C . LYS A 1 217 ? -1.589 -1.994 -12.937 1.00 83.38 217 LYS A C 1
ATOM 1745 O O . LYS A 1 217 ? -1.825 -3.188 -13.096 1.00 83.38 217 LYS A O 1
ATOM 1750 N N . ASP A 1 218 ? -1.759 -1.056 -13.860 1.00 81.75 218 ASP A N 1
ATOM 1751 C CA . ASP A 1 218 ? -2.274 -1.255 -15.204 1.00 81.75 218 ASP A CA 1
ATOM 1752 C C . ASP A 1 218 ? -1.707 -0.154 -16.110 1.00 81.75 218 ASP A C 1
ATOM 1754 O O . ASP A 1 218 ? -1.877 1.036 -15.832 1.00 81.75 218 ASP A O 1
ATOM 1758 N N . PHE A 1 219 ? -1.000 -0.553 -17.167 1.00 82.38 219 PHE A N 1
ATOM 1759 C CA . PHE A 1 219 ? -0.437 0.377 -18.144 1.00 82.38 219 PHE A CA 1
ATOM 1760 C C . PHE A 1 219 ? -1.511 1.098 -18.964 1.00 82.38 219 PHE A C 1
ATOM 1762 O O . PHE A 1 219 ? -1.322 2.263 -19.320 1.00 82.38 219 PHE A O 1
ATOM 1769 N N . GLU A 1 220 ? -2.636 0.440 -19.239 1.00 76.12 220 GLU A N 1
ATOM 1770 C CA . GLU A 1 220 ? -3.724 1.021 -20.023 1.00 76.12 220 GLU A CA 1
ATOM 1771 C C . GLU A 1 220 ? -4.428 2.113 -19.214 1.00 76.12 220 GLU A C 1
ATOM 1773 O O . GLU A 1 220 ? -4.493 3.259 -19.662 1.00 76.12 220 GLU A O 1
ATOM 1778 N N . GLU A 1 221 ? -4.843 1.806 -17.978 1.00 73.25 221 GLU A N 1
ATOM 1779 C CA . GLU A 1 221 ? -5.411 2.783 -17.035 1.00 73.25 221 GLU A CA 1
ATOM 1780 C C . GLU A 1 221 ? -4.443 3.943 -16.765 1.00 73.25 221 GLU A C 1
ATOM 1782 O O . GLU A 1 221 ? -4.867 5.097 -16.739 1.00 73.25 221 GLU A O 1
ATOM 1787 N N . PHE A 1 222 ? -3.139 3.668 -16.648 1.00 82.31 222 PHE A N 1
ATOM 1788 C CA . PHE A 1 222 ? -2.121 4.709 -16.506 1.00 82.31 222 PHE A CA 1
ATOM 1789 C C . PHE A 1 222 ? -2.102 5.671 -17.703 1.00 82.31 222 PHE A C 1
ATOM 1791 O O . PHE A 1 222 ? -2.125 6.888 -17.511 1.00 82.31 222 PHE A O 1
ATOM 1798 N N . SER A 1 223 ? -2.088 5.143 -18.931 1.00 82.38 223 SER A N 1
ATOM 1799 C CA . SER A 1 223 ? -2.074 5.967 -20.147 1.00 82.38 223 SER A CA 1
ATOM 1800 C C . SER A 1 223 ? -3.363 6.780 -20.320 1.00 82.38 223 SER A C 1
ATOM 1802 O O . SER A 1 223 ? -3.303 7.964 -20.658 1.00 82.38 223 SER A O 1
ATOM 1804 N N . GLY A 1 224 ? -4.517 6.180 -20.008 1.00 81.19 224 GLY A N 1
ATOM 1805 C CA . GLY A 1 224 ? -5.816 6.845 -20.060 1.00 81.19 224 GLY A CA 1
ATOM 1806 C C . GLY A 1 224 ? -5.926 7.973 -19.037 1.00 81.19 224 GLY A C 1
ATOM 1807 O O . GLY A 1 224 ? -6.297 9.089 -19.390 1.00 81.19 224 GLY A O 1
ATOM 1808 N N . TRP A 1 225 ? -5.528 7.723 -17.786 1.00 80.56 225 TRP A N 1
ATOM 1809 C CA . TRP A 1 225 ? -5.506 8.745 -16.735 1.00 80.56 225 TRP A CA 1
ATOM 1810 C C . TRP A 1 225 ? -4.596 9.916 -17.061 1.00 80.56 225 TRP A C 1
ATOM 1812 O O . TRP A 1 225 ? -4.987 11.065 -16.867 1.00 80.56 225 TRP A O 1
ATOM 1822 N N . TRP A 1 226 ? -3.398 9.633 -17.568 1.00 85.12 226 TRP A N 1
ATOM 1823 C CA . TRP A 1 226 ? -2.488 10.680 -18.004 1.00 85.12 226 TRP A CA 1
ATOM 1824 C C . TRP A 1 226 ? -3.125 11.564 -19.081 1.00 85.12 226 TRP A C 1
ATOM 1826 O O . TRP A 1 226 ? -3.101 12.790 -18.967 1.00 85.12 226 TRP A O 1
ATOM 1836 N N . SER A 1 227 ? -3.707 10.942 -20.112 1.00 85.50 227 SER A N 1
ATOM 1837 C CA . SER A 1 227 ? -4.331 11.656 -21.228 1.00 85.50 227 SER A CA 1
ATOM 1838 C C . SER A 1 227 ? -5.504 12.520 -20.763 1.00 85.50 227 SER A C 1
ATOM 1840 O O . SER A 1 227 ? -5.577 13.693 -21.124 1.00 85.50 227 SER A O 1
ATOM 1842 N N . GLU A 1 228 ? -6.385 11.967 -19.928 1.00 84.94 228 GLU A N 1
ATOM 1843 C CA . GLU A 1 228 ? -7.561 12.665 -19.399 1.00 84.94 228 GLU A CA 1
ATOM 1844 C C . GLU A 1 228 ? -7.159 13.863 -18.526 1.00 84.94 228 GLU A C 1
ATOM 1846 O O . GLU A 1 228 ? -7.646 14.977 -18.721 1.00 84.94 228 GLU A O 1
ATOM 1851 N N . MET A 1 229 ? -6.212 13.666 -17.600 1.00 85.81 229 MET A N 1
ATOM 1852 C CA . MET A 1 229 ? -5.716 14.741 -16.734 1.00 85.81 229 MET A CA 1
ATOM 1853 C C . MET A 1 229 ? -5.018 15.841 -17.538 1.00 85.81 229 MET A C 1
ATOM 1855 O O . MET A 1 229 ? -5.245 17.024 -17.290 1.00 85.81 229 MET A O 1
ATOM 1859 N N . SER A 1 230 ? -4.188 15.468 -18.517 1.00 89.38 230 SER A N 1
ATOM 1860 C CA . SER A 1 230 ? -3.496 16.433 -19.373 1.00 89.38 230 SER A CA 1
ATOM 1861 C C . SER A 1 230 ? -4.475 17.246 -20.224 1.00 89.38 230 SER A C 1
ATOM 1863 O O . SER A 1 230 ? -4.286 18.457 -20.361 1.00 89.38 230 SER A O 1
ATOM 1865 N N . SER A 1 231 ? -5.507 16.605 -20.789 1.00 89.12 231 SER A N 1
ATOM 1866 C CA . SER A 1 231 ? -6.549 17.290 -21.565 1.00 89.12 231 SER A CA 1
ATOM 1867 C C . SER A 1 231 ? -7.336 18.243 -20.676 1.00 89.12 231 SER A C 1
ATOM 1869 O O . SER A 1 231 ? -7.396 19.428 -20.972 1.00 89.12 231 SER A O 1
ATOM 1871 N N . SER A 1 232 ? -7.828 17.768 -19.528 1.00 88.44 232 SER A N 1
ATOM 1872 C CA . SER A 1 232 ? -8.618 18.585 -18.603 1.00 88.44 232 SER A CA 1
ATOM 1873 C C . SER A 1 232 ? -7.863 19.822 -18.102 1.00 88.44 232 SER A C 1
ATOM 1875 O O . SER A 1 232 ? -8.452 20.896 -17.993 1.00 88.44 232 SER A O 1
ATOM 1877 N N . LEU A 1 233 ? -6.558 19.705 -17.831 1.00 89.56 233 LEU A N 1
ATOM 1878 C CA . LEU A 1 233 ? -5.726 20.847 -17.436 1.00 89.56 233 LEU A CA 1
ATOM 1879 C C . LEU A 1 233 ? -5.511 21.835 -18.590 1.00 89.56 233 LEU A C 1
ATOM 1881 O O . LEU A 1 233 ? -5.531 23.044 -18.370 1.00 89.56 233 LEU A O 1
ATOM 1885 N N . THR A 1 234 ? -5.345 21.329 -19.812 1.00 91.81 234 THR A N 1
ATOM 1886 C CA . THR A 1 234 ? -5.217 22.167 -21.014 1.00 91.81 234 THR A CA 1
ATOM 1887 C C . THR A 1 234 ? -6.525 22.912 -21.294 1.00 91.81 234 THR A C 1
ATOM 1889 O O . THR A 1 234 ? -6.510 24.120 -21.520 1.00 91.81 234 THR A O 1
ATOM 1892 N N . ASP A 1 235 ? -7.665 22.227 -21.180 1.00 92.75 235 ASP A N 1
ATOM 1893 C CA . ASP A 1 235 ? -9.004 22.808 -21.322 1.00 92.75 235 ASP A CA 1
ATOM 1894 C C . ASP A 1 235 ? -9.296 23.856 -20.231 1.00 92.75 235 ASP A C 1
ATOM 1896 O O . ASP A 1 235 ? -10.019 24.824 -20.465 1.00 92.75 235 ASP A O 1
ATOM 1900 N N . ALA A 1 236 ? -8.682 23.711 -19.051 1.00 90.25 236 ALA A N 1
ATOM 1901 C CA . ALA A 1 236 ? -8.720 24.696 -17.969 1.00 90.25 236 ALA A CA 1
ATOM 1902 C C . ALA A 1 236 ? -7.793 25.913 -18.192 1.00 90.25 236 ALA A C 1
ATOM 1904 O O . ALA A 1 236 ? -7.739 26.803 -17.341 1.00 90.25 236 ALA A O 1
ATOM 1905 N N . GLY A 1 237 ? -7.084 25.980 -19.325 1.00 91.12 237 GLY A N 1
ATOM 1906 C CA . GLY A 1 237 ? -6.257 27.120 -19.730 1.00 91.12 237 GLY A CA 1
ATOM 1907 C C . GLY A 1 237 ? -4.770 27.001 -19.390 1.00 91.12 237 GLY A C 1
ATOM 1908 O O . GLY A 1 237 ? -4.032 27.975 -19.548 1.00 91.12 237 GLY A O 1
ATOM 1909 N N . GLU A 1 238 ? -4.304 25.839 -18.926 1.00 92.00 238 GLU A N 1
ATOM 1910 C CA . GLU A 1 238 ? -2.874 25.596 -18.728 1.00 92.00 238 GLU A CA 1
ATOM 1911 C C . GLU A 1 238 ? -2.157 25.406 -20.072 1.00 92.00 238 GLU A C 1
ATOM 1913 O O . GLU A 1 238 ? -2.700 24.867 -21.036 1.00 92.00 238 GLU A O 1
ATOM 1918 N N . ASN A 1 239 ? -0.887 25.809 -20.133 1.00 95.06 239 ASN A N 1
ATOM 1919 C CA . ASN A 1 239 ? -0.036 25.467 -21.268 1.00 95.06 239 ASN A CA 1
ATOM 1920 C C . ASN A 1 239 ? 0.175 23.943 -21.332 1.00 95.06 239 ASN A C 1
ATOM 1922 O O . ASN A 1 239 ? 0.360 23.312 -20.294 1.00 95.06 239 ASN A O 1
ATOM 1926 N N . VAL A 1 240 ? 0.215 23.368 -22.538 1.00 92.75 240 VAL A N 1
ATOM 1927 C CA . VAL A 1 240 ? 0.340 21.916 -22.768 1.00 92.75 240 VAL A CA 1
ATOM 1928 C C . VAL A 1 240 ? 1.512 21.286 -22.004 1.00 92.75 240 VAL A C 1
ATOM 1930 O O . VAL A 1 240 ? 1.335 20.248 -21.371 1.00 92.75 240 VAL A O 1
ATOM 1933 N N . GLU A 1 241 ? 2.694 21.907 -22.005 1.00 92.69 241 GLU A N 1
ATOM 1934 C CA . GLU A 1 241 ? 3.872 21.362 -21.311 1.00 92.69 241 GLU A CA 1
ATOM 1935 C C . GLU A 1 241 ? 3.674 21.355 -19.788 1.00 92.69 241 GLU A C 1
ATOM 1937 O O . GLU A 1 241 ? 4.007 20.388 -19.098 1.00 92.69 241 GLU A O 1
ATOM 1942 N N . VAL A 1 242 ? 3.068 22.421 -19.259 1.00 91.38 242 VAL A N 1
ATOM 1943 C CA . VAL A 1 242 ? 2.762 22.563 -17.830 1.00 91.38 242 VAL A CA 1
ATOM 1944 C C . VAL A 1 242 ? 1.656 21.592 -17.414 1.00 91.38 242 VAL A C 1
ATOM 1946 O O . VAL A 1 242 ? 1.760 20.964 -16.359 1.00 91.38 242 VAL A O 1
ATOM 1949 N N . ALA A 1 243 ? 0.626 21.429 -18.243 1.00 89.56 243 ALA A N 1
ATOM 1950 C CA . ALA A 1 243 ? -0.470 20.490 -18.039 1.00 89.56 243 ALA A CA 1
ATOM 1951 C C . ALA A 1 243 ? 0.040 19.044 -17.981 1.00 89.56 243 ALA A C 1
ATOM 1953 O O . ALA A 1 243 ? -0.296 18.312 -17.051 1.00 89.56 243 ALA A O 1
ATOM 1954 N N . GLN A 1 244 ? 0.920 18.659 -18.909 1.00 90.50 244 GLN A N 1
ATOM 1955 C CA . GLN A 1 244 ? 1.554 17.341 -18.924 1.00 90.50 244 GLN A CA 1
ATOM 1956 C C . GLN A 1 244 ? 2.419 17.108 -17.683 1.00 90.50 244 GLN A C 1
ATOM 1958 O O . GLN A 1 244 ? 2.279 16.084 -17.018 1.00 90.50 244 GLN A O 1
ATOM 1963 N N . ALA A 1 245 ? 3.272 18.064 -17.306 1.00 90.06 245 ALA A N 1
ATOM 1964 C CA . ALA A 1 245 ? 4.098 17.935 -16.105 1.00 90.06 245 ALA A CA 1
ATOM 1965 C C . ALA A 1 245 ? 3.253 17.835 -14.818 1.00 90.06 245 ALA A C 1
ATOM 1967 O O . ALA A 1 245 ? 3.558 17.039 -13.926 1.00 90.06 245 ALA A O 1
ATOM 1968 N N . LYS A 1 246 ? 2.159 18.603 -14.726 1.00 89.56 246 LYS A N 1
ATOM 1969 C CA . LYS A 1 246 ? 1.203 18.532 -13.610 1.00 89.56 246 LYS A CA 1
ATOM 1970 C C . LYS A 1 246 ? 0.473 17.192 -13.576 1.00 89.56 246 LYS A C 1
ATOM 1972 O O . LYS A 1 246 ? 0.420 16.578 -12.511 1.00 89.56 246 LYS A O 1
ATOM 1977 N N . ALA A 1 247 ? -0.016 16.707 -14.718 1.00 87.38 247 ALA A N 1
ATOM 1978 C CA . ALA A 1 247 ? -0.613 15.378 -14.838 1.00 87.38 247 ALA A CA 1
ATOM 1979 C C . ALA A 1 247 ? 0.379 14.291 -14.392 1.00 87.38 247 ALA A C 1
ATOM 1981 O O . ALA A 1 247 ? 0.009 13.403 -13.626 1.00 87.38 247 ALA A O 1
ATOM 1982 N N . ALA A 1 248 ? 1.663 14.424 -14.742 1.00 87.12 248 ALA A N 1
ATOM 1983 C CA . ALA A 1 248 ? 2.724 13.547 -14.251 1.00 87.12 248 ALA A CA 1
ATOM 1984 C C . ALA A 1 248 ? 2.827 13.516 -12.743 1.00 87.12 248 ALA A C 1
ATOM 1986 O O . ALA A 1 248 ? 2.841 12.438 -12.155 1.00 87.12 248 ALA A O 1
ATOM 1987 N N . GLY A 1 249 ? 2.892 14.691 -12.120 1.00 86.38 249 GLY A N 1
ATOM 1988 C CA . GLY A 1 249 ? 2.966 14.805 -10.671 1.00 86.38 249 GLY A CA 1
ATOM 1989 C C . GLY A 1 249 ? 1.737 14.206 -9.988 1.00 86.38 249 GLY A C 1
ATOM 1990 O O . GLY A 1 249 ? 1.878 13.493 -8.995 1.00 86.38 249 GLY A O 1
ATOM 1991 N N . MET A 1 250 ? 0.544 14.435 -10.543 1.00 85.94 250 MET A N 1
ATOM 1992 C CA . MET A 1 250 ? -0.714 13.888 -10.026 1.00 85.94 250 MET A CA 1
ATOM 1993 C C . MET A 1 250 ? -0.752 12.362 -10.126 1.00 85.94 250 MET A C 1
ATOM 1995 O O . MET A 1 250 ? -1.009 11.689 -9.127 1.00 85.94 250 MET A O 1
ATOM 1999 N N . VAL A 1 251 ? -0.439 11.804 -11.299 1.00 85.50 251 VAL A N 1
ATOM 2000 C CA . VAL A 1 251 ? -0.390 10.352 -11.509 1.00 85.50 251 VAL A CA 1
ATOM 2001 C C . VAL A 1 251 ? 0.705 9.727 -10.647 1.00 85.50 251 VAL A C 1
ATOM 2003 O O . VAL A 1 251 ? 0.465 8.720 -9.983 1.00 85.50 251 VAL A O 1
ATOM 2006 N N . PHE A 1 252 ? 1.884 10.347 -10.581 1.00 86.94 252 PHE A N 1
ATOM 2007 C CA . PHE A 1 252 ? 2.980 9.880 -9.741 1.00 86.94 252 PHE A CA 1
ATOM 2008 C C . PHE A 1 252 ? 2.580 9.828 -8.265 1.00 86.94 252 PHE A C 1
ATOM 2010 O O . PHE A 1 252 ? 2.816 8.821 -7.595 1.00 86.94 252 PHE A O 1
ATOM 2017 N N . GLY A 1 253 ? 1.932 10.883 -7.766 1.00 83.81 253 GLY A N 1
ATOM 2018 C CA . GLY A 1 253 ? 1.411 10.946 -6.404 1.00 83.81 253 GLY A CA 1
ATOM 2019 C C . GLY A 1 253 ? 0.343 9.885 -6.133 1.00 83.81 253 GLY A C 1
ATOM 2020 O O . GLY A 1 253 ? 0.399 9.219 -5.104 1.00 83.81 253 GLY A O 1
ATOM 2021 N N . ALA A 1 254 ? -0.581 9.665 -7.073 1.00 81.75 254 ALA A N 1
ATOM 2022 C CA . ALA A 1 254 ? -1.648 8.670 -6.941 1.00 81.75 254 ALA A CA 1
ATOM 2023 C C . ALA A 1 254 ? -1.132 7.217 -6.941 1.00 81.75 254 ALA A C 1
ATOM 2025 O O . ALA A 1 254 ? -1.702 6.355 -6.272 1.00 81.75 254 ALA A O 1
ATOM 2026 N N . GLN A 1 255 ? -0.050 6.946 -7.676 1.00 87.44 255 GLN A N 1
ATOM 2027 C CA . GLN A 1 255 ? 0.586 5.626 -7.770 1.00 87.44 255 GLN A CA 1
ATOM 2028 C C . GLN A 1 255 ? 1.687 5.400 -6.716 1.00 87.44 255 GLN A C 1
ATOM 2030 O O . GLN A 1 255 ? 2.220 4.294 -6.583 1.00 87.44 255 GLN A O 1
ATOM 2035 N N . SER A 1 256 ? 2.028 6.437 -5.952 1.00 90.38 256 SER A N 1
ATOM 2036 C CA . SER A 1 256 ? 2.986 6.380 -4.853 1.00 90.38 256 SER A CA 1
ATOM 2037 C C . SER A 1 256 ? 2.326 5.878 -3.572 1.00 90.38 256 SER A C 1
ATOM 2039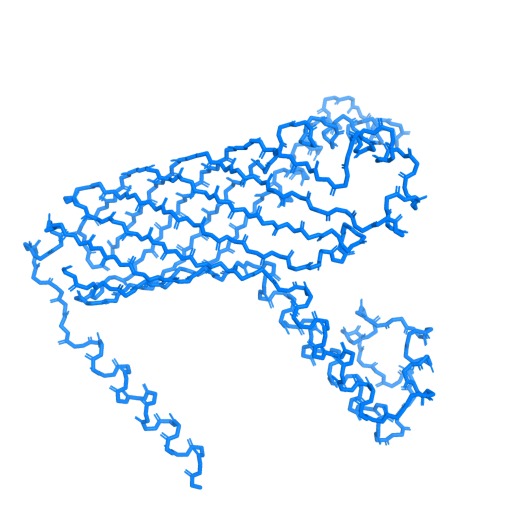 O O . SER A 1 256 ? 1.312 6.404 -3.118 1.00 90.38 256 SER A O 1
ATOM 2041 N N . LYS A 1 257 ? 2.940 4.884 -2.935 1.00 90.25 257 LYS A N 1
ATOM 2042 C CA . LYS A 1 257 ? 2.514 4.336 -1.648 1.00 90.25 257 LYS A CA 1
ATOM 2043 C C . LYS A 1 257 ? 3.678 4.345 -0.669 1.00 90.25 257 LYS A C 1
ATOM 2045 O O . LYS A 1 257 ? 4.775 3.910 -1.000 1.00 90.25 257 LYS A O 1
ATOM 2050 N N . PHE A 1 258 ? 3.421 4.759 0.565 1.00 93.19 258 PHE A N 1
ATOM 2051 C CA . PHE A 1 258 ? 4.309 4.476 1.691 1.00 93.19 258 PHE A CA 1
ATOM 2052 C C . PHE A 1 258 ? 3.690 3.379 2.546 1.00 93.19 258 PHE A C 1
ATOM 2054 O O . PHE A 1 258 ? 2.472 3.203 2.553 1.00 93.19 258 PHE A O 1
ATOM 2061 N N . GLY A 1 259 ? 4.485 2.641 3.300 1.00 93.75 259 GLY A N 1
ATOM 2062 C CA . GLY A 1 259 ? 3.918 1.632 4.175 1.00 93.75 259 GLY A CA 1
ATOM 2063 C C . GLY A 1 259 ? 4.900 1.044 5.157 1.00 93.75 259 GLY A C 1
ATOM 2064 O O . GLY A 1 259 ? 6.069 1.416 5.203 1.00 93.75 259 GLY A O 1
ATOM 2065 N N . ILE A 1 260 ? 4.381 0.117 5.950 1.00 94.69 260 ILE A N 1
ATOM 2066 C CA . ILE A 1 260 ? 5.126 -0.685 6.905 1.00 94.69 260 ILE A CA 1
ATOM 2067 C C . ILE A 1 260 ? 5.121 -2.127 6.407 1.00 94.69 260 ILE A C 1
ATOM 2069 O O . ILE A 1 260 ? 4.065 -2.670 6.073 1.00 94.69 260 ILE A O 1
ATOM 2073 N N . SER A 1 261 ? 6.298 -2.739 6.353 1.00 95.44 261 SER A N 1
ATOM 2074 C CA . SER A 1 261 ? 6.475 -4.168 6.101 1.00 95.44 261 SER A CA 1
ATOM 2075 C C . SER A 1 261 ? 6.825 -4.857 7.413 1.00 95.44 261 SER A C 1
ATOM 2077 O O . SER A 1 261 ? 7.684 -4.382 8.155 1.00 95.44 261 SER A O 1
ATOM 2079 N N . MET A 1 262 ? 6.145 -5.961 7.709 1.00 95.81 262 MET A N 1
ATOM 2080 C CA . MET A 1 262 ? 6.453 -6.847 8.831 1.00 95.81 262 MET A CA 1
ATOM 2081 C C . MET A 1 262 ? 6.619 -8.262 8.295 1.00 95.81 262 MET A C 1
ATOM 2083 O O . MET A 1 262 ? 5.759 -8.725 7.553 1.00 95.81 262 MET A O 1
ATOM 2087 N N . CYS A 1 263 ? 7.688 -8.961 8.669 1.00 95.75 263 CYS A N 1
ATOM 2088 C CA . CYS A 1 263 ? 7.978 -10.298 8.156 1.00 95.75 263 CYS A CA 1
ATOM 2089 C C . CYS A 1 263 ? 8.607 -11.185 9.233 1.00 95.75 263 CYS A C 1
ATOM 2091 O O . CYS A 1 263 ? 9.557 -10.775 9.898 1.00 95.75 263 CYS A O 1
ATOM 2093 N N . TRP A 1 264 ? 8.092 -12.403 9.393 1.00 94.12 264 TRP A N 1
ATOM 2094 C CA . TRP A 1 264 ? 8.615 -13.426 10.297 1.00 94.12 264 TRP A CA 1
ATOM 2095 C C . TRP A 1 264 ? 9.354 -14.496 9.502 1.00 94.12 264 TRP A C 1
ATOM 2097 O O . TRP A 1 264 ? 8.788 -15.056 8.571 1.00 94.12 264 TRP A O 1
ATOM 2107 N N . TYR A 1 265 ? 10.597 -14.796 9.877 1.00 91.81 265 TYR A N 1
ATOM 2108 C CA . TYR A 1 265 ? 11.468 -15.743 9.175 1.00 91.81 265 TYR A CA 1
ATOM 2109 C C . TYR A 1 265 ? 11.479 -17.105 9.870 1.00 91.81 265 TYR A C 1
ATOM 2111 O O . TYR A 1 265 ? 11.573 -17.181 11.095 1.00 91.81 265 TYR A O 1
ATOM 2119 N N . PHE A 1 266 ? 11.413 -18.176 9.078 1.00 85.69 266 PHE A N 1
ATOM 2120 C CA . PHE A 1 266 ? 11.385 -19.559 9.567 1.00 85.69 266 PHE A CA 1
ATOM 2121 C C . PHE A 1 266 ? 12.761 -20.247 9.561 1.00 85.69 266 PHE A C 1
ATOM 2123 O O . PHE A 1 266 ? 12.950 -21.219 10.292 1.00 85.69 266 PHE A O 1
ATOM 2130 N N . PHE A 1 267 ? 13.713 -19.748 8.765 1.00 72.69 267 PHE A N 1
ATOM 2131 C CA . PHE A 1 267 ? 15.049 -20.324 8.558 1.00 72.69 267 PHE A CA 1
ATOM 2132 C C . PHE A 1 267 ? 16.131 -19.245 8.613 1.00 72.69 267 PHE A C 1
ATOM 2134 O O . PHE A 1 267 ? 15.837 -18.125 8.135 1.00 72.69 267 PHE A O 1
#

Secondary structure (DSSP, 8-state):
-HHHHHHHHHHHHHHHHHS-PPPTTTTTS-EEEEEEEEEHHHHHHHHHHHHHHHHHHHHHTT--GGGS-HHHHTTS-HHHHHHHHTS-HHHHHHHHHHHHHHH--EEEEEEEEETTEEEEEEEEEEEEEGGGTTEEEEEEEEEEEEE--SSEEEEEEEEEEEEEEE--HHHHTT-HHHHHHHTT-SEEEEEEEEEEEEEEEE-SSEEEEEEEEEEES-HHHHHHHHHHHHHHHHHTT--HHHHHHHHHHHHHHHHEEEEEEEEEE--

Mean predicted aligned error: 9.6 Å

Radius of gyration: 22.3 Å; Cα contacts (8 Å, |Δi|>4): 491; chains: 1; bounding box: 60×47×58 Å

Sequence (267 aa):
MKRLHLAIVLIAFITFFSFSVPKKNFEKRFQVGFGALISTPNIFNLANNFRMAGAVDSLNTGTSYDNLTTEQKAIMSESDFKKLQNLSTAYQKAIIIANIFAGMEYSLQLRTLWNLMITEVDLSLLPMNGSYNGRLDFMVSLNGGIRLPYFIMPYITGGVNFTFQFYPESVANAERWKSNWGTFQNFAFRPGINIKAGLDFKFKLFSIGAYYQYIIKDFEEFSGWWSEMSSSLTDAGENVEVAQAKAAGMVFGAQSKFGISMCWYFF

Nearest PDB structures (foldseek):
  3ejo-assembly1_B  TM=3.954E-01  e=1.586E+00  Leishmania donovani
  8us2-assembly2_B  TM=3.919E-01  e=6.059E+00  Pseudomonas aeruginosa PAO1
  6wut-assembly1_B  TM=4.417E-01  e=8.958E+00  Thermothelomyces thermophilus

Foldseek 3Di:
DVVVVVVVVVVVVCVVQPPDFDDLVLLQAKWKKKWWWAWPQQVVLVVLLVLLVVLLVCLVVVHQPVPRDPSSCVNAPNVNSVVSNPDDSVVSVVVSVVSNLQRHKTKMWIWIHHGFKIWIWIWIWRQAHPVQQGKTKTKTWTKIWTWHSGLWIKIKIKTKMWIKIADDPVRLPPDPVSVVVPVPDRIDIAMWMKMKIWIWRDTSFKIKTKMKMQIDNHPVVLVVQLVVQLVVVVVVPDDSVVSNVVSVVVSRVVRMIMIMMMITIDD

Solvent-accessible surface area (backbone atoms only — not comparable to full-atom values): 13385 Å² total; per-residue (Å²): 110,73,68,58,51,52,50,49,50,51,49,50,51,50,57,72,61,66,78,47,78,54,55,78,70,59,46,44,41,68,27,45,24,50,30,39,45,46,44,47,67,37,55,51,44,50,54,50,48,52,40,51,50,49,50,52,51,41,44,76,72,72,51,57,77,88,76,50,53,72,73,37,52,73,78,43,52,71,70,56,51,55,58,48,67,77,44,55,73,67,56,49,51,49,51,53,52,50,47,54,60,27,53,33,62,48,30,40,30,42,37,40,36,41,42,48,39,35,37,38,42,36,43,35,36,28,60,19,35,76,94,59,71,47,31,27,40,38,34,43,32,49,32,41,38,43,36,48,59,45,53,70,25,44,35,43,32,42,34,43,28,43,30,41,37,38,47,54,76,84,46,50,74,72,43,72,72,54,32,78,75,52,67,92,42,61,60,46,82,30,62,23,41,35,40,37,40,35,44,26,45,39,38,68,46,38,31,44,26,46,35,42,32,45,45,45,60,29,60,66,63,50,53,50,52,41,52,51,43,22,48,54,36,32,76,74,69,41,55,65,71,58,14,43,54,48,24,48,52,53,52,50,55,72,32,46,41,43,32,40,43,38,35,39,40,83,84